Protein AF-A0A2W5SMP3-F1 (afdb_monomer)

Me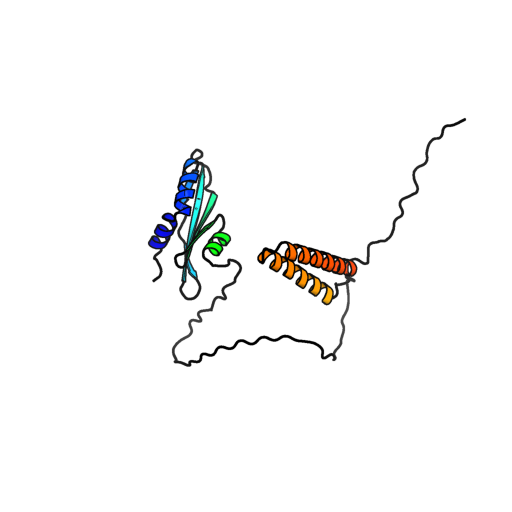an predicted aligned error: 20.55 Å

Solvent-accessible surface area (backbone atoms only — not comparable to full-atom values): 13654 Å² total; per-residue (Å²): 135,83,75,52,74,68,54,48,49,54,51,51,63,67,30,71,68,52,47,54,51,49,60,61,47,53,71,67,28,44,74,42,79,54,69,76,43,79,41,82,42,86,99,76,43,61,40,36,41,32,45,30,26,38,26,51,66,94,38,86,88,47,75,68,38,84,56,32,21,38,27,39,36,96,92,34,67,10,75,24,73,43,63,52,59,8,35,45,62,44,75,38,62,79,81,67,78,78,79,79,77,78,80,75,92,75,79,82,88,82,81,89,83,88,83,88,86,87,86,89,83,91,79,85,89,81,84,89,84,81,89,85,86,90,86,89,86,84,86,89,83,78,97,68,62,71,58,54,73,65,45,56,47,49,36,51,56,22,54,49,45,36,54,51,21,66,71,70,70,42,68,70,54,32,51,54,22,49,57,47,33,52,52,29,50,50,53,43,44,55,57,57,46,85,80,78,83,80,84,77,87,90,80,84,81,90,86,78,89,86,86,85,136

Sequence (213 aa):
QTQGPKQAQDTMMSSDQISRERTLLEGSSTLINGNLLTLPVGDGGILYVEPVYSKRKEQESAFPKLLRVLVFYNGQVGYAPTIGEALSQVGIDPKETTTTKEVDGSDKDKSDQNDSDSDSGSNSDDNSGDNKDDSDKNDSSSTAVSPSNDDVKELDDAVQKVRDAKNSGSFEDYGKALDELQKALEKYQSDTGSSGSTQLTDTEGPKPSGSGS

Foldseek 3Di:
DADDQVRQVVLQCPDPVNVVVVVVQVVFWDKDKADWDWDADDPGWIKIKIWIWIDGPVCPVGDTDTQWMWIDTPSFIFIGSDPQRSCVRVVHHPPDDDDPPDPPPDDDDDDDDDDDDDDDDDDDDDDDDDDDDDDDDDDDDDPQQQQPPVLVVQLVVLVVQCVVCVVVVDPVSNVVSVVSNVVSVVSNCVRRPPPDDPDDPPDDDDDDDDDDD

Structure (mmCIF, N/CA/C/O backbone):
data_AF-A0A2W5SMP3-F1
#
_entry.id   AF-A0A2W5SMP3-F1
#
loop_
_atom_site.group_PDB
_atom_site.id
_atom_site.type_symbol
_atom_site.label_atom_id
_atom_site.label_alt_id
_atom_site.label_comp_id
_atom_site.label_asym_id
_atom_site.label_entity_id
_atom_site.label_seq_id
_atom_site.pdbx_PDB_ins_code
_atom_site.Cartn_x
_atom_site.Cartn_y
_atom_site.Cartn_z
_atom_site.occupancy
_atom_site.B_iso_or_equiv
_atom_site.auth_seq_id
_atom_site.auth_comp_id
_atom_site.auth_asym_id
_atom_site.auth_atom_id
_atom_site.pdbx_PDB_model_num
ATOM 1 N N . GLN A 1 1 ? 13.257 9.172 -16.350 1.00 64.56 1 GLN A N 1
ATOM 2 C CA . GLN A 1 1 ? 13.551 10.079 -15.219 1.00 64.56 1 GLN A CA 1
ATOM 3 C C . GLN A 1 1 ? 12.764 9.581 -14.025 1.00 64.56 1 GLN A C 1
ATOM 5 O O . GLN A 1 1 ? 11.543 9.551 -14.105 1.00 64.56 1 GLN A O 1
ATOM 10 N N . THR A 1 2 ? 13.436 9.152 -12.963 1.00 78.75 2 THR A N 1
ATOM 11 C CA . THR A 1 2 ? 12.762 8.692 -11.743 1.00 78.75 2 THR A CA 1
ATOM 12 C C . THR A 1 2 ? 12.313 9.900 -10.925 1.00 78.75 2 THR A C 1
ATOM 14 O O . THR A 1 2 ? 13.069 10.864 -10.794 1.00 78.75 2 THR A O 1
ATOM 17 N N . GLN A 1 3 ? 11.079 9.881 -10.415 1.00 86.25 3 GLN A N 1
ATOM 18 C CA . GLN A 1 3 ? 10.590 10.940 -9.529 1.00 86.25 3 GLN A CA 1
ATOM 19 C C . GLN A 1 3 ? 11.368 10.921 -8.210 1.00 86.25 3 GLN A C 1
ATOM 21 O O . GLN A 1 3 ? 11.664 9.850 -7.694 1.00 86.25 3 GLN A O 1
ATOM 26 N N . GLY A 1 4 ? 11.687 12.090 -7.652 1.00 93.44 4 GLY A N 1
ATOM 27 C CA . GLY A 1 4 ? 12.319 12.170 -6.330 1.00 93.44 4 GLY A CA 1
ATOM 28 C C . GLY A 1 4 ? 11.340 11.836 -5.191 1.00 93.44 4 GLY A C 1
ATOM 29 O O . GLY A 1 4 ? 10.130 11.947 -5.391 1.00 93.44 4 GLY A O 1
ATOM 30 N N . PRO A 1 5 ? 11.817 11.530 -3.964 1.00 93.62 5 PRO A N 1
ATOM 31 C CA . PRO A 1 5 ? 10.956 11.110 -2.851 1.00 93.62 5 PRO A CA 1
ATOM 32 C C . PRO A 1 5 ? 9.782 12.058 -2.570 1.00 93.62 5 PRO A C 1
ATOM 34 O O . PRO A 1 5 ? 8.645 11.616 -2.433 1.00 93.62 5 PRO A O 1
ATOM 37 N N . LYS A 1 6 ? 10.025 13.377 -2.582 1.00 94.25 6 LYS A N 1
ATOM 38 C CA . LYS A 1 6 ? 8.957 14.373 -2.414 1.00 94.25 6 LYS A CA 1
ATOM 39 C C . LYS A 1 6 ? 7.932 14.351 -3.559 1.00 94.25 6 LYS A C 1
ATOM 41 O O . LYS A 1 6 ? 6.745 14.480 -3.297 1.00 94.25 6 LYS A O 1
ATOM 46 N N . GLN A 1 7 ? 8.367 14.166 -4.805 1.00 94.50 7 GLN A N 1
ATOM 47 C CA . GLN A 1 7 ? 7.466 14.101 -5.964 1.00 94.50 7 GLN A CA 1
ATOM 48 C C . GLN A 1 7 ? 6.597 12.838 -5.925 1.00 94.50 7 GLN A C 1
ATOM 50 O O . GLN A 1 7 ? 5.397 12.922 -6.174 1.00 94.50 7 GLN A O 1
ATOM 55 N N . ALA A 1 8 ? 7.182 11.698 -5.542 1.00 94.75 8 ALA A N 1
ATOM 56 C CA . ALA A 1 8 ? 6.448 10.456 -5.325 1.00 94.75 8 ALA A CA 1
ATOM 57 C C . ALA A 1 8 ? 5.404 10.616 -4.205 1.00 94.75 8 ALA A C 1
ATOM 59 O O . ALA A 1 8 ? 4.245 10.256 -4.393 1.00 94.75 8 ALA A O 1
ATOM 60 N N . GLN A 1 9 ? 5.775 11.227 -3.072 1.00 94.88 9 GLN A N 1
ATOM 61 C CA . GLN A 1 9 ? 4.841 11.502 -1.976 1.00 94.88 9 GLN A CA 1
ATOM 62 C C . GLN A 1 9 ? 3.709 12.447 -2.395 1.00 94.88 9 GLN A C 1
ATOM 64 O O . GLN A 1 9 ? 2.542 12.118 -2.197 1.00 94.88 9 GLN A O 1
ATOM 69 N N . ASP A 1 10 ? 4.028 13.582 -3.023 1.00 94.38 10 ASP A N 1
ATOM 70 C CA . ASP A 1 10 ? 3.024 14.534 -3.510 1.00 94.38 10 ASP A CA 1
ATOM 71 C C . ASP A 1 10 ? 2.073 13.860 -4.532 1.00 94.38 10 ASP A C 1
ATOM 73 O O . ASP A 1 10 ? 0.864 14.096 -4.501 1.00 94.38 10 ASP A O 1
ATOM 77 N N . THR A 1 11 ? 2.582 12.953 -5.380 1.00 94.19 11 THR A N 1
ATOM 78 C CA . THR A 1 11 ? 1.789 12.151 -6.337 1.00 94.19 11 THR A CA 1
ATOM 79 C C . THR A 1 11 ? 0.876 11.138 -5.636 1.00 94.19 11 THR A C 1
ATOM 81 O O . THR A 1 11 ? -0.302 11.040 -5.973 1.00 94.19 11 THR A O 1
ATOM 84 N N . MET A 1 12 ? 1.368 10.409 -4.628 1.00 94.25 12 MET A N 1
ATOM 85 C CA . MET A 1 12 ? 0.535 9.481 -3.850 1.00 94.25 12 MET A CA 1
ATOM 86 C C . MET A 1 12 ? -0.588 10.226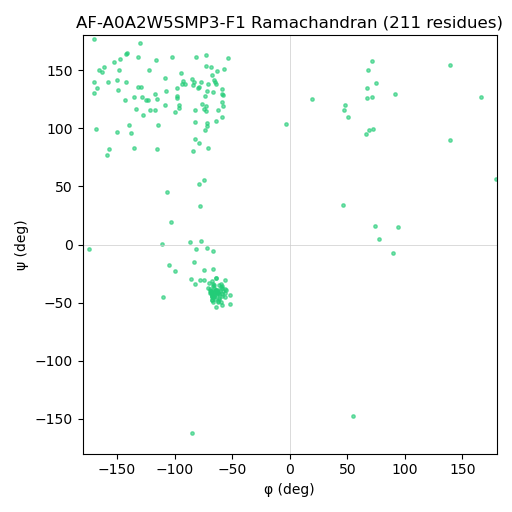 -3.113 1.00 94.25 12 MET A C 1
ATOM 88 O O . MET A 1 12 ? -1.758 9.854 -3.225 1.00 94.25 12 MET A O 1
ATOM 92 N N . MET A 1 13 ? -0.254 11.310 -2.405 1.00 91.75 13 MET A N 1
ATOM 93 C CA . MET A 1 13 ? -1.216 12.077 -1.601 1.00 91.75 13 MET A CA 1
ATOM 94 C C . MET A 1 13 ? -2.266 12.804 -2.445 1.00 91.75 13 MET A C 1
ATOM 96 O O . MET A 1 13 ? -3.394 12.960 -1.987 1.00 91.75 13 MET A O 1
ATOM 100 N N . SER A 1 14 ? -1.919 13.226 -3.666 1.00 92.94 14 SER A N 1
ATOM 101 C CA . SER A 1 14 ? -2.866 13.836 -4.612 1.00 92.94 14 SER A CA 1
ATOM 102 C C . SER A 1 14 ? -3.711 12.821 -5.385 1.00 92.94 14 SER A C 1
ATOM 104 O O . SER A 1 14 ? -4.614 13.224 -6.116 1.00 92.94 14 SER A O 1
ATOM 106 N N . SER A 1 15 ? -3.477 11.514 -5.217 1.00 92.25 15 SER A N 1
ATOM 107 C CA . SER A 1 15 ? -4.289 10.510 -5.897 1.00 92.25 15 SER A CA 1
ATOM 108 C C . SER A 1 15 ? -5.749 10.544 -5.429 1.00 92.25 15 SER A C 1
ATOM 110 O O . SER A 1 15 ? -6.081 10.688 -4.246 1.00 92.25 15 SER A O 1
ATOM 112 N N . ASP A 1 16 ? -6.632 10.372 -6.403 1.00 92.56 16 ASP A N 1
ATOM 113 C CA . ASP A 1 16 ? -8.084 10.437 -6.280 1.00 92.56 16 ASP A CA 1
ATOM 114 C C . ASP A 1 16 ? -8.647 9.471 -5.221 1.00 92.56 16 ASP A C 1
ATOM 116 O O . ASP A 1 16 ? -9.537 9.810 -4.436 1.00 92.56 16 ASP A O 1
ATOM 120 N N . GLN A 1 17 ? -8.105 8.249 -5.187 1.00 90.12 17 GLN A N 1
ATOM 121 C CA . GLN A 1 17 ? -8.507 7.198 -4.254 1.00 90.12 17 GLN A CA 1
ATOM 122 C C . GLN A 1 17 ? -8.123 7.549 -2.813 1.00 90.12 17 GLN A C 1
ATOM 124 O O . GLN A 1 17 ? -8.970 7.479 -1.920 1.00 90.12 17 GLN A O 1
ATOM 129 N N . ILE A 1 18 ? -6.874 7.980 -2.600 1.00 92.06 18 ILE A N 1
ATOM 130 C CA . ILE A 1 18 ? -6.365 8.350 -1.276 1.00 92.06 18 ILE A CA 1
ATOM 131 C C . ILE A 1 18 ? -7.101 9.590 -0.764 1.00 92.06 18 ILE A C 1
ATOM 133 O O . ILE A 1 18 ? -7.549 9.590 0.377 1.00 92.06 18 ILE A O 1
ATOM 137 N N . SER A 1 19 ? -7.319 10.602 -1.607 1.00 91.75 19 SER A N 1
ATOM 138 C CA . SER A 1 19 ? -8.019 11.840 -1.231 1.00 91.75 19 SER A CA 1
ATOM 139 C C . SER A 1 19 ? -9.449 11.588 -0.730 1.00 91.75 19 SER A C 1
ATOM 141 O O . SER A 1 19 ? -9.857 12.129 0.304 1.00 91.75 19 SER A O 1
ATOM 143 N N . ARG A 1 20 ? -10.213 10.726 -1.421 1.00 91.88 20 ARG A N 1
ATOM 144 C CA . ARG A 1 20 ? -11.581 10.357 -1.015 1.00 91.88 20 ARG A CA 1
ATOM 145 C C . ARG A 1 20 ? -11.608 9.574 0.295 1.00 91.88 20 ARG A C 1
ATOM 147 O O . ARG A 1 20 ? -12.365 9.925 1.200 1.00 91.88 20 ARG A O 1
ATOM 154 N N . GLU A 1 21 ? -10.788 8.532 0.409 1.00 90.69 21 GLU A N 1
ATOM 155 C CA . GLU A 1 21 ? -10.774 7.680 1.602 1.00 90.69 21 GLU A CA 1
ATOM 156 C C . GLU A 1 21 ? -10.224 8.425 2.829 1.00 90.69 21 GLU A C 1
ATOM 158 O O . GLU A 1 21 ? -10.819 8.354 3.906 1.00 90.69 21 GLU A O 1
ATOM 163 N N . ARG A 1 22 ? -9.172 9.236 2.654 1.00 91.00 22 ARG A N 1
ATOM 164 C CA . ARG A 1 22 ? -8.639 10.143 3.680 1.00 91.00 22 ARG A CA 1
ATOM 165 C C . ARG A 1 22 ? -9.738 11.028 4.263 1.00 91.00 22 ARG A C 1
ATOM 167 O O . ARG A 1 22 ? -9.921 11.030 5.475 1.00 91.00 22 ARG A O 1
ATOM 174 N N . THR A 1 23 ? -10.510 11.700 3.406 1.00 91.50 23 THR A N 1
ATOM 175 C CA . THR A 1 23 ? -11.606 12.595 3.821 1.00 91.50 23 THR A CA 1
ATOM 176 C C . THR A 1 23 ? -12.661 11.872 4.669 1.00 91.50 23 THR A C 1
ATOM 178 O O . THR A 1 23 ? -13.138 12.415 5.664 1.00 91.50 23 THR A O 1
ATOM 181 N N . LEU A 1 24 ? -13.009 10.630 4.311 1.00 91.69 24 LEU A N 1
ATOM 182 C CA . LEU A 1 24 ? -13.972 9.812 5.053 1.00 91.69 24 LEU A CA 1
ATOM 183 C C . LEU A 1 24 ? -13.437 9.399 6.437 1.00 91.69 24 LEU A C 1
ATOM 185 O O . LEU A 1 24 ? -14.125 9.535 7.451 1.00 91.69 24 LEU A O 1
ATOM 189 N N . LEU A 1 25 ? -12.201 8.900 6.484 1.00 90.62 25 LEU A N 1
ATOM 190 C CA . LEU A 1 25 ? -11.558 8.392 7.700 1.00 90.62 25 LEU A CA 1
ATOM 191 C C . LEU A 1 25 ? -11.199 9.507 8.690 1.00 90.62 25 LEU A C 1
ATOM 193 O O . LEU A 1 25 ? -11.364 9.338 9.902 1.00 90.62 25 LEU A O 1
ATOM 197 N N . GLU A 1 26 ? -10.760 10.660 8.179 1.00 89.75 26 GLU A N 1
ATOM 198 C CA . GLU A 1 26 ? -10.464 11.856 8.971 1.00 89.75 26 GLU A CA 1
ATOM 199 C C . GLU A 1 26 ? -11.714 12.466 9.621 1.00 89.75 26 GLU A C 1
ATOM 201 O O . GLU A 1 26 ? -11.587 13.361 10.453 1.00 89.75 26 GLU A O 1
ATOM 206 N N . GLY A 1 27 ? -12.922 11.960 9.340 1.00 89.19 27 GLY A N 1
ATOM 207 C CA . GLY A 1 27 ? -14.119 12.258 10.125 1.00 89.19 27 GLY A CA 1
ATOM 208 C C . GLY A 1 27 ? -14.014 11.743 11.568 1.00 89.19 27 GLY A C 1
ATOM 209 O O . GLY A 1 27 ? -14.138 12.524 12.515 1.00 89.19 27 GLY A O 1
ATOM 210 N N . SER A 1 28 ? -13.721 10.451 11.746 1.00 88.50 28 SER A N 1
ATOM 211 C CA . SER A 1 28 ? -13.763 9.745 13.043 1.00 88.50 28 SER A CA 1
ATOM 212 C C . SER A 1 28 ? -12.390 9.462 13.668 1.00 88.50 28 SER A C 1
ATOM 214 O O . SER A 1 28 ? -12.291 9.191 14.867 1.00 88.50 28 SER A O 1
ATOM 216 N N . SER A 1 29 ? -11.320 9.527 12.876 1.00 92.56 29 SER A N 1
ATOM 217 C CA . SER A 1 29 ? -9.960 9.175 13.294 1.00 92.56 29 SER A CA 1
ATOM 218 C C . SER A 1 29 ? -8.953 10.255 12.893 1.00 92.56 29 SER A C 1
ATOM 220 O O . SER A 1 29 ? -9.228 11.092 12.039 1.00 92.56 29 SER A O 1
ATOM 222 N N . THR A 1 30 ? -7.785 10.263 13.527 1.00 92.38 30 THR A N 1
ATOM 223 C CA . THR A 1 30 ? -6.621 11.021 13.059 1.00 92.38 30 THR A CA 1
ATOM 224 C C . THR A 1 30 ? -5.742 10.069 12.266 1.00 92.38 30 THR A C 1
ATOM 226 O O . THR A 1 30 ? -5.273 9.068 12.816 1.00 92.38 30 THR A O 1
ATOM 229 N N . LEU A 1 31 ? -5.516 10.380 10.991 1.00 93.88 31 LEU A N 1
ATOM 230 C CA . LEU A 1 31 ? -4.549 9.665 10.169 1.00 93.88 31 LEU A CA 1
ATOM 231 C C . LEU A 1 31 ? -3.145 10.224 10.401 1.00 93.88 31 LEU A C 1
ATOM 233 O O . LEU A 1 31 ? -2.959 11.430 10.557 1.00 93.88 31 LEU A O 1
ATOM 237 N N . ILE A 1 32 ? -2.165 9.327 10.452 1.00 94.06 32 ILE A N 1
ATOM 238 C CA . ILE A 1 32 ? -0.763 9.637 10.718 1.00 94.06 32 ILE A CA 1
ATOM 239 C C . ILE A 1 32 ? 0.065 9.005 9.603 1.00 94.06 32 ILE A C 1
ATOM 241 O O . ILE A 1 32 ? 0.160 7.782 9.500 1.00 94.06 32 ILE A O 1
ATOM 245 N N . ASN A 1 33 ? 0.653 9.854 8.769 1.00 94.88 33 ASN A N 1
ATOM 246 C CA . ASN A 1 33 ? 1.646 9.475 7.773 1.00 94.88 33 ASN A CA 1
ATOM 247 C C . ASN A 1 33 ? 2.931 8.988 8.470 1.00 94.88 33 ASN A C 1
ATOM 249 O O . ASN A 1 33 ? 3.404 9.619 9.417 1.00 94.88 33 ASN A O 1
ATOM 253 N N . GLY A 1 34 ? 3.454 7.838 8.044 1.00 95.81 34 GLY A N 1
ATOM 254 C CA . GLY A 1 34 ? 4.700 7.262 8.544 1.00 95.81 34 GLY A CA 1
ATOM 255 C C . GLY A 1 34 ? 5.940 7.816 7.840 1.00 95.81 34 GLY A C 1
ATOM 256 O O . GLY A 1 34 ? 5.901 8.857 7.189 1.00 95.81 34 GLY A O 1
ATOM 257 N N . ASN A 1 35 ? 7.062 7.104 7.959 1.00 95.88 35 ASN A N 1
ATOM 258 C CA . ASN A 1 35 ? 8.263 7.444 7.201 1.00 95.88 35 ASN A CA 1
ATOM 259 C C . ASN A 1 35 ? 8.168 6.925 5.759 1.00 95.88 35 ASN A C 1
ATOM 261 O O . ASN A 1 35 ? 7.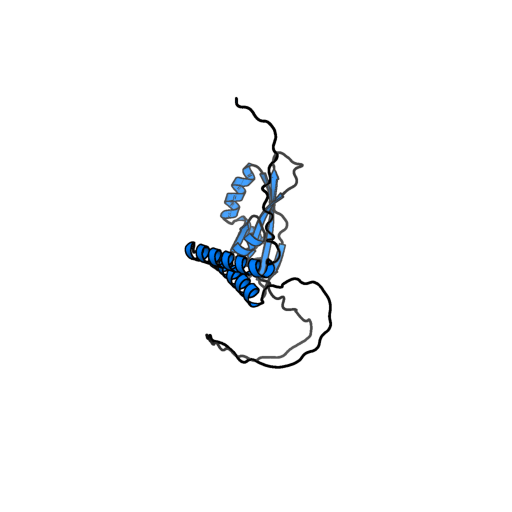854 5.754 5.547 1.00 95.88 35 ASN A O 1
ATOM 265 N N . LEU A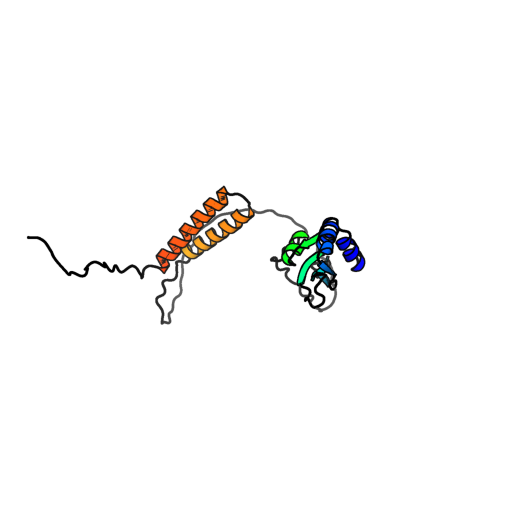 1 36 ? 8.523 7.770 4.790 1.00 96.88 36 LEU A N 1
ATOM 266 C CA . LEU A 1 36 ? 8.677 7.371 3.395 1.00 96.88 36 LEU A CA 1
ATOM 267 C C . LEU A 1 36 ? 9.976 6.574 3.218 1.00 96.88 36 LEU A C 1
ATOM 269 O O . LEU A 1 36 ? 11.079 7.091 3.406 1.00 96.88 36 LEU A O 1
ATOM 273 N N . LEU A 1 37 ? 9.844 5.314 2.823 1.00 96.69 37 LEU A N 1
ATOM 274 C CA . LEU A 1 37 ? 10.948 4.445 2.437 1.00 96.69 37 LEU A CA 1
ATOM 275 C C . LEU A 1 37 ? 11.186 4.570 0.930 1.00 96.69 37 LEU A C 1
ATOM 277 O O . LEU A 1 37 ? 10.245 4.626 0.142 1.00 96.69 37 LEU A O 1
ATOM 281 N N . THR A 1 38 ? 12.457 4.626 0.539 1.00 95.69 38 THR A N 1
ATOM 282 C CA . THR A 1 38 ? 12.907 4.678 -0.858 1.00 95.69 38 THR A CA 1
ATOM 283 C C . THR A 1 38 ? 13.817 3.480 -1.090 1.00 95.69 38 THR A C 1
ATOM 285 O O . THR A 1 38 ? 14.859 3.381 -0.445 1.00 95.69 38 THR A O 1
ATOM 288 N N . LEU A 1 39 ? 13.407 2.560 -1.960 1.00 93.38 39 LEU A N 1
ATOM 289 C CA . LEU A 1 39 ? 14.036 1.253 -2.140 1.00 93.38 39 LEU A CA 1
ATOM 290 C C . LEU A 1 39 ? 14.434 1.066 -3.614 1.00 93.38 39 LEU A C 1
ATOM 292 O O . LEU A 1 39 ? 13.567 1.193 -4.479 1.00 93.38 39 LEU A O 1
ATOM 296 N N . PRO A 1 40 ? 15.704 0.773 -3.941 1.00 91.50 40 PRO A N 1
ATOM 297 C CA . PRO A 1 40 ? 16.073 0.364 -5.292 1.00 91.50 40 PRO A CA 1
ATOM 298 C C . PRO A 1 40 ? 15.545 -1.046 -5.585 1.00 91.50 40 PRO A C 1
ATOM 300 O O . PRO A 1 40 ? 15.616 -1.924 -4.725 1.00 91.50 40 PRO A O 1
ATOM 303 N N . VAL A 1 41 ? 15.014 -1.258 -6.791 1.00 87.94 41 VAL A N 1
ATOM 304 C CA . VAL A 1 41 ? 14.445 -2.538 -7.247 1.00 87.94 41 VAL A CA 1
ATOM 305 C C . VAL A 1 41 ? 14.783 -2.792 -8.721 1.00 87.94 41 VAL A C 1
ATOM 307 O O . VAL A 1 41 ? 14.740 -1.872 -9.540 1.00 87.94 41 VAL A O 1
ATOM 310 N N . GLY A 1 42 ? 15.101 -4.045 -9.065 1.00 81.88 42 GLY A N 1
ATOM 311 C CA . GLY A 1 42 ? 15.468 -4.447 -10.431 1.00 81.88 42 GLY A CA 1
ATOM 312 C C . GLY A 1 42 ? 16.629 -3.632 -11.021 1.00 81.88 42 GLY A C 1
ATOM 313 O O . GLY A 1 42 ? 17.503 -3.154 -10.296 1.00 81.88 42 GLY A O 1
ATOM 314 N N . ASP A 1 43 ? 16.608 -3.432 -12.339 1.00 81.19 43 ASP A N 1
ATOM 315 C CA . ASP A 1 43 ? 17.654 -2.736 -13.106 1.00 81.19 43 ASP A CA 1
ATOM 316 C C . ASP A 1 43 ? 17.581 -1.194 -12.995 1.00 81.19 43 ASP A C 1
ATOM 318 O O . ASP A 1 43 ? 17.551 -0.466 -13.988 1.00 81.19 43 ASP A O 1
ATOM 322 N N . GLY A 1 44 ? 17.536 -0.672 -11.765 1.00 81.88 44 GLY A N 1
ATOM 323 C CA . GLY A 1 44 ? 17.550 0.772 -11.482 1.00 81.88 44 GLY A CA 1
ATOM 324 C C . GLY A 1 44 ? 16.174 1.431 -11.325 1.00 81.88 44 GLY A C 1
ATOM 325 O O . GLY A 1 44 ? 16.074 2.662 -11.340 1.00 81.88 44 GLY A O 1
ATOM 326 N N . GLY A 1 45 ? 15.114 0.640 -11.138 1.00 88.56 45 GLY A N 1
ATOM 327 C CA . GLY A 1 45 ? 13.828 1.140 -10.657 1.00 88.56 45 GLY A CA 1
ATOM 328 C C . GLY A 1 45 ? 13.922 1.608 -9.201 1.00 88.56 45 GLY A C 1
ATOM 329 O O . GLY A 1 45 ? 14.747 1.120 -8.429 1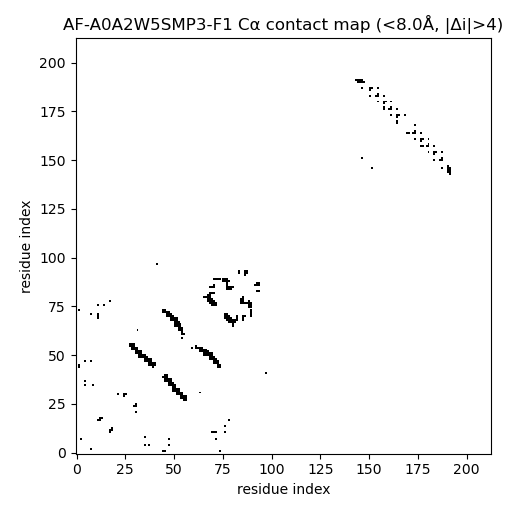.00 88.56 45 GLY A O 1
ATOM 330 N N . ILE A 1 46 ? 13.065 2.553 -8.804 1.00 93.75 46 ILE A N 1
ATOM 331 C CA . ILE A 1 46 ? 12.927 2.968 -7.402 1.00 93.75 46 ILE A CA 1
ATOM 332 C C . ILE A 1 46 ? 11.473 2.792 -6.971 1.00 93.75 46 ILE A C 1
ATOM 334 O O . ILE A 1 46 ? 10.556 3.343 -7.582 1.00 93.75 46 ILE A O 1
ATOM 338 N N . LEU A 1 47 ? 11.297 2.034 -5.898 1.00 95.12 47 LEU A N 1
ATOM 339 C CA . LEU A 1 47 ? 10.047 1.775 -5.209 1.00 95.12 47 LEU A CA 1
ATOM 340 C C . LEU A 1 47 ? 9.936 2.703 -3.994 1.00 95.12 47 LEU A C 1
ATOM 342 O O . LEU A 1 47 ? 10.832 2.762 -3.150 1.00 95.12 47 LEU A O 1
ATOM 346 N N . TYR A 1 48 ? 8.817 3.408 -3.890 1.00 97.12 48 TYR A N 1
ATOM 347 C CA . TYR A 1 48 ? 8.492 4.271 -2.760 1.00 97.12 48 TYR A CA 1
ATOM 348 C C . TYR A 1 48 ? 7.401 3.621 -1.918 1.00 97.12 48 TYR A C 1
ATOM 350 O O . TYR A 1 48 ? 6.404 3.168 -2.471 1.00 97.12 48 TYR A O 1
ATOM 358 N N . VAL A 1 49 ? 7.580 3.571 -0.596 1.00 97.69 49 VAL A N 1
ATOM 359 C CA . VAL A 1 49 ? 6.628 2.930 0.327 1.00 97.69 49 VAL A CA 1
ATOM 360 C C . VAL A 1 49 ? 6.396 3.816 1.545 1.00 97.69 49 VAL A C 1
ATOM 362 O O . VAL A 1 49 ? 7.348 4.192 2.224 1.00 97.69 49 VAL A O 1
ATOM 365 N N . GLU A 1 50 ? 5.140 4.120 1.863 1.00 97.62 50 GLU A N 1
ATOM 366 C CA . GLU A 1 50 ? 4.766 4.920 3.032 1.00 97.62 50 GLU A CA 1
ATOM 367 C C . GLU A 1 50 ? 3.600 4.260 3.796 1.00 97.62 50 GLU A C 1
ATOM 369 O O . GLU A 1 50 ? 2.503 4.120 3.249 1.00 97.62 50 GLU A O 1
ATOM 374 N N . PRO A 1 51 ? 3.785 3.834 5.058 1.00 97.19 51 PRO A N 1
ATOM 375 C CA . PRO A 1 51 ? 2.685 3.338 5.876 1.00 97.19 51 PRO A CA 1
ATOM 376 C C . PRO A 1 51 ? 1.840 4.503 6.410 1.00 97.19 51 PRO A C 1
ATOM 378 O O . PRO A 1 51 ? 2.372 5.520 6.853 1.00 97.19 51 PRO A O 1
ATOM 381 N N . VAL A 1 52 ? 0.518 4.334 6.433 1.00 96.31 52 VAL A N 1
ATOM 382 C CA . VAL A 1 52 ? -0.427 5.262 7.068 1.00 96.31 52 VAL A CA 1
ATOM 383 C C . VAL A 1 52 ? -1.112 4.567 8.236 1.00 96.31 52 VAL A C 1
ATOM 385 O O . VAL A 1 52 ? -1.726 3.505 8.096 1.00 96.31 52 VAL A O 1
ATOM 388 N N . TYR A 1 53 ? -1.014 5.199 9.399 1.00 95.94 53 TYR A N 1
ATOM 389 C CA . TYR A 1 53 ? -1.593 4.746 10.654 1.00 95.94 53 TYR A CA 1
ATOM 390 C C . TYR A 1 53 ? -2.864 5.532 10.990 1.00 95.94 53 TYR A C 1
ATOM 392 O O . TYR A 1 53 ? -3.089 6.632 10.489 1.00 95.94 53 TYR A O 1
ATOM 400 N N . SER A 1 54 ? -3.682 4.983 11.883 1.00 94.62 54 SER A N 1
ATOM 401 C CA . SER A 1 54 ? -4.898 5.614 12.395 1.00 94.62 54 SER A CA 1
ATOM 402 C C . SER A 1 54 ? -4.961 5.535 13.921 1.00 94.62 54 SER A C 1
ATOM 404 O O . SER A 1 54 ? -4.703 4.474 14.499 1.00 94.62 54 SER A O 1
ATOM 406 N N . LYS A 1 55 ? -5.329 6.648 14.571 1.00 93.75 55 LYS A N 1
ATOM 407 C CA . LYS A 1 55 ? -5.726 6.710 15.991 1.00 93.75 55 LYS A CA 1
ATOM 408 C C . LYS A 1 55 ? -7.141 7.283 16.132 1.00 93.75 55 LYS A C 1
ATOM 410 O O . LYS A 1 55 ? -7.564 8.109 15.326 1.00 93.75 55 LYS A O 1
ATOM 415 N N . ARG A 1 56 ? -7.885 6.883 17.169 1.00 92.19 56 ARG A N 1
ATOM 416 C CA . ARG A 1 56 ? -9.213 7.461 17.459 1.00 92.19 56 ARG A CA 1
ATOM 417 C C . ARG A 1 56 ? -9.055 8.890 17.986 1.00 92.19 56 ARG A C 1
ATOM 419 O O . ARG A 1 56 ? -8.283 9.097 18.915 1.00 92.19 56 ARG A O 1
ATOM 426 N N . LYS A 1 57 ? -9.818 9.851 17.449 1.00 85.88 57 LYS A N 1
ATOM 427 C CA . LYS A 1 57 ? -9.713 11.278 17.829 1.00 85.88 57 LYS A CA 1
ATOM 428 C C . LYS A 1 57 ? -9.948 11.553 19.316 1.00 85.88 57 LYS A C 1
ATOM 430 O O . LYS A 1 57 ? -9.310 12.422 19.889 1.00 85.88 57 LYS A O 1
ATOM 435 N N . GLU A 1 58 ? -10.879 10.827 19.926 1.00 84.31 58 GLU A N 1
ATOM 436 C CA . GLU A 1 58 ? -11.344 11.064 21.302 1.00 84.31 58 GLU A CA 1
ATOM 437 C C . GLU A 1 58 ? -10.493 10.352 22.368 1.00 84.31 58 GLU A C 1
ATOM 439 O O . GLU A 1 58 ? -10.831 10.372 23.548 1.00 84.31 58 GLU A O 1
ATOM 444 N N . GLN A 1 59 ? -9.424 9.658 21.966 1.00 86.06 59 GLN A N 1
ATOM 445 C CA . GLN A 1 59 ? -8.630 8.792 22.838 1.00 86.06 59 GLN A CA 1
ATOM 446 C C . GLN A 1 59 ? -7.143 9.042 22.584 1.00 86.06 59 GLN A C 1
ATOM 448 O O . GLN A 1 59 ? -6.504 8.316 21.827 1.00 86.06 59 GLN A O 1
ATOM 453 N N . GLU A 1 60 ? -6.582 10.076 23.212 1.00 75.94 60 GLU A N 1
ATOM 454 C CA . GLU A 1 60 ? -5.201 10.500 22.937 1.00 75.94 60 GLU A CA 1
ATOM 455 C C . GLU A 1 60 ? -4.157 9.437 23.327 1.00 75.94 60 GLU A C 1
ATOM 457 O O . GLU A 1 60 ? -3.136 9.298 22.659 1.00 75.94 60 GLU A O 1
ATOM 462 N N . SER A 1 61 ? -4.456 8.604 24.330 1.00 85.31 61 SER A N 1
ATOM 463 C CA . SER A 1 61 ? -3.636 7.445 24.718 1.00 85.31 61 SER A CA 1
ATOM 464 C C . SER A 1 61 ? -3.792 6.222 23.795 1.00 85.31 61 SER A C 1
ATOM 466 O O . SER A 1 61 ? -3.236 5.163 24.089 1.00 85.31 61 SER A O 1
ATOM 468 N N . ALA A 1 62 ? -4.579 6.300 22.715 1.00 85.25 62 ALA A N 1
ATOM 469 C CA . ALA A 1 62 ? -4.767 5.179 21.798 1.00 85.25 62 ALA A CA 1
ATOM 470 C C . ALA A 1 62 ? -3.544 4.992 20.889 1.00 85.25 62 ALA A C 1
ATOM 472 O O . ALA A 1 62 ? -3.201 5.867 20.093 1.00 85.25 62 ALA A O 1
ATOM 473 N N . PHE A 1 63 ? -2.936 3.806 20.950 1.00 92.62 63 PHE A N 1
ATOM 474 C CA . PHE A 1 63 ? -1.837 3.434 20.062 1.00 92.62 63 PHE A CA 1
ATOM 475 C C . PHE A 1 63 ? -2.263 3.492 18.582 1.00 92.62 63 PHE A C 1
ATOM 477 O O . PHE A 1 63 ? -3.278 2.878 18.227 1.00 92.62 63 PHE A O 1
ATOM 484 N N . PRO A 1 64 ? -1.494 4.174 17.709 1.00 94.06 64 PRO A N 1
ATOM 485 C CA . PRO A 1 64 ? -1.729 4.150 16.272 1.00 94.06 64 PRO A CA 1
ATOM 486 C C . PRO A 1 64 ? -1.657 2.722 15.726 1.00 94.06 64 PRO A C 1
ATOM 488 O O . PRO A 1 64 ? -0.726 1.976 16.030 1.00 94.06 64 PRO A O 1
ATOM 491 N N . LYS A 1 65 ? -2.626 2.342 14.893 1.00 94.88 65 LYS A N 1
ATOM 492 C CA . LYS A 1 65 ? -2.624 1.061 14.170 1.00 94.88 65 LYS A CA 1
ATOM 493 C C . LYS A 1 65 ? -2.358 1.298 12.696 1.00 94.88 65 LYS A C 1
ATOM 495 O O . LYS A 1 65 ? -2.848 2.288 12.159 1.00 94.88 65 LYS A O 1
ATOM 500 N N . LEU A 1 66 ? -1.616 0.400 12.045 1.00 96.38 66 LEU A N 1
ATOM 501 C CA . LEU A 1 66 ? -1.470 0.429 10.589 1.00 96.38 66 LEU A CA 1
ATOM 502 C C . LEU A 1 66 ? -2.864 0.316 9.965 1.00 96.38 66 LEU A C 1
ATOM 504 O O . LEU A 1 66 ? -3.637 -0.564 10.344 1.00 96.38 66 LEU A O 1
ATOM 508 N N . LEU A 1 67 ? -3.182 1.231 9.054 1.00 95.31 67 LEU A N 1
ATOM 509 C CA . LEU A 1 67 ? -4.455 1.253 8.342 1.00 95.31 67 LEU A CA 1
ATOM 510 C C . LEU A 1 67 ? -4.266 0.895 6.869 1.00 95.31 67 LEU A C 1
ATOM 512 O O . LEU A 1 67 ? -5.041 0.114 6.324 1.00 95.31 67 LEU A O 1
ATOM 516 N N . ARG A 1 68 ? -3.251 1.488 6.232 1.00 96.25 68 ARG A N 1
ATOM 517 C CA . ARG A 1 68 ? -2.925 1.304 4.816 1.00 96.25 68 ARG A CA 1
ATOM 518 C C . ARG A 1 68 ? -1.424 1.406 4.585 1.00 96.25 68 ARG A C 1
ATOM 520 O O . ARG A 1 68 ? -0.706 2.026 5.366 1.00 96.25 68 ARG A O 1
ATOM 527 N N . VAL A 1 69 ? -0.981 0.859 3.465 1.00 97.25 69 VAL A N 1
ATOM 528 C CA . VAL A 1 69 ? 0.340 1.066 2.880 1.00 97.25 69 VAL A CA 1
ATOM 529 C C . VAL A 1 69 ? 0.144 1.733 1.526 1.00 97.25 69 VAL A C 1
ATOM 531 O O . VAL A 1 69 ? -0.672 1.284 0.719 1.00 97.25 69 VAL A O 1
ATOM 534 N N . LEU A 1 70 ? 0.864 2.828 1.307 1.00 97.31 70 LEU A N 1
ATOM 535 C CA . LEU A 1 70 ? 0.950 3.526 0.035 1.00 97.31 70 LEU A CA 1
ATOM 536 C C . LEU A 1 70 ? 2.226 3.052 -0.651 1.00 97.31 70 LEU A C 1
ATOM 538 O O . LEU A 1 70 ? 3.279 2.972 -0.016 1.00 97.31 70 LEU A O 1
ATOM 542 N N . VAL A 1 71 ? 2.125 2.744 -1.935 1.00 97.31 71 VAL A N 1
ATOM 543 C CA . VAL A 1 71 ? 3.245 2.328 -2.774 1.00 97.31 71 VAL A CA 1
ATOM 544 C C . VAL A 1 71 ? 3.241 3.180 -4.034 1.00 97.31 71 VAL A C 1
ATOM 546 O O . VAL A 1 71 ? 2.189 3.366 -4.637 1.00 97.31 71 VAL A O 1
ATOM 549 N N . PHE A 1 72 ? 4.402 3.669 -4.461 1.00 96.50 72 PHE A N 1
ATOM 550 C CA . PHE A 1 72 ? 4.565 4.291 -5.771 1.00 96.50 72 PHE A CA 1
ATOM 551 C C . PHE A 1 72 ? 5.731 3.665 -6.530 1.00 96.50 72 PHE A C 1
ATOM 553 O O . PHE A 1 72 ? 6.856 3.594 -6.029 1.00 96.50 72 PHE A O 1
ATOM 560 N N . TYR A 1 73 ? 5.446 3.220 -7.752 1.00 95.06 73 TYR A N 1
ATOM 561 C CA . TYR A 1 73 ? 6.406 2.584 -8.648 1.00 95.06 73 TYR A CA 1
ATOM 562 C C . TYR A 1 73 ? 6.036 2.890 -10.100 1.00 95.06 73 TYR A C 1
ATOM 564 O O . TYR A 1 73 ? 4.871 2.794 -10.474 1.00 95.06 73 TYR A O 1
ATOM 572 N N . ASN A 1 74 ? 7.012 3.300 -10.916 1.00 91.38 74 ASN A N 1
ATOM 573 C CA . ASN A 1 74 ? 6.852 3.558 -12.357 1.00 91.38 74 ASN A CA 1
ATOM 574 C C . ASN A 1 74 ? 5.611 4.393 -12.765 1.00 91.38 74 ASN A C 1
ATOM 576 O O . ASN A 1 74 ? 5.046 4.199 -13.839 1.00 91.38 74 ASN A O 1
ATOM 580 N N . GLY A 1 75 ? 5.195 5.353 -11.930 1.00 91.31 75 GLY A N 1
ATOM 581 C CA . GLY A 1 75 ? 4.029 6.211 -12.190 1.00 91.31 75 GLY A CA 1
ATOM 582 C C . GLY A 1 75 ? 2.693 5.676 -11.659 1.00 91.31 75 GLY A C 1
ATOM 583 O O . GLY A 1 75 ? 1.705 6.405 -11.691 1.00 91.31 75 GLY A O 1
ATOM 584 N N . GLN A 1 76 ? 2.653 4.447 -11.145 1.00 93.69 76 GLN A N 1
ATOM 585 C CA . GLN A 1 76 ? 1.473 3.824 -10.545 1.00 93.69 76 GLN A CA 1
ATOM 586 C C . GLN A 1 76 ? 1.457 4.020 -9.024 1.00 93.69 76 GLN A C 1
ATOM 588 O O . GLN A 1 76 ? 2.510 4.052 -8.387 1.00 93.69 76 GLN A O 1
ATOM 593 N N . VAL A 1 77 ? 0.256 4.135 -8.446 1.00 96.31 77 VAL A N 1
ATOM 594 C CA . VAL A 1 77 ? 0.028 4.260 -6.996 1.00 96.31 77 VAL A CA 1
ATOM 595 C C . VAL A 1 77 ? -0.781 3.061 -6.505 1.00 96.31 77 VAL A C 1
ATOM 597 O O . VAL A 1 77 ? -1.943 2.905 -6.876 1.00 96.31 77 VAL A O 1
ATOM 600 N N . GLY A 1 78 ? -0.179 2.250 -5.639 1.00 96.38 78 GLY A N 1
ATOM 601 C CA . GLY A 1 78 ? -0.845 1.207 -4.866 1.00 96.38 78 GLY A CA 1
ATOM 602 C C . GLY A 1 78 ? -1.281 1.740 -3.503 1.00 96.38 78 GLY A C 1
ATOM 603 O O . GLY A 1 78 ? -0.569 2.520 -2.869 1.00 96.38 78 GLY A O 1
ATOM 604 N N . TYR A 1 79 ? -2.459 1.335 -3.038 1.00 96.50 79 TYR A N 1
ATOM 605 C CA . TYR A 1 79 ? -3.021 1.760 -1.757 1.00 96.50 79 TYR A CA 1
ATOM 606 C C . TYR A 1 79 ? -3.920 0.673 -1.165 1.00 96.50 79 TYR A C 1
ATOM 608 O O . TYR A 1 79 ? -5.106 0.566 -1.490 1.00 96.50 79 TYR A O 1
ATOM 616 N N . ALA A 1 80 ? -3.368 -0.128 -0.256 1.00 96.56 80 ALA A N 1
ATOM 617 C CA . ALA A 1 80 ? -4.034 -1.314 0.284 1.00 96.56 80 ALA A CA 1
ATOM 618 C C . ALA A 1 80 ? -3.773 -1.502 1.791 1.00 96.56 80 ALA A C 1
ATOM 620 O O . ALA A 1 80 ? -2.887 -0.842 2.335 1.00 96.56 80 ALA A O 1
ATOM 621 N N . PRO A 1 81 ? -4.540 -2.352 2.499 1.00 96.06 81 PRO A N 1
ATOM 622 C CA . PRO A 1 81 ? -4.291 -2.671 3.908 1.00 96.06 81 PRO A CA 1
ATOM 623 C C . PRO A 1 81 ? -2.914 -3.297 4.163 1.00 96.06 81 PRO A C 1
ATOM 625 O O . PRO A 1 81 ? -2.305 -3.029 5.200 1.00 96.06 81 PRO A O 1
ATOM 628 N N . THR A 1 82 ? -2.404 -4.098 3.222 1.00 95.06 82 THR A N 1
ATOM 629 C CA . THR A 1 82 ? -1.091 -4.752 3.321 1.00 95.06 82 THR A CA 1
ATOM 630 C C . THR A 1 82 ? -0.109 -4.283 2.245 1.00 95.06 82 THR A C 1
ATOM 632 O O . THR A 1 82 ? -0.495 -3.800 1.180 1.00 95.06 82 THR A O 1
ATOM 635 N N . ILE A 1 83 ? 1.191 -4.468 2.507 1.00 95.00 83 ILE A N 1
ATOM 636 C CA . ILE A 1 83 ? 2.249 -4.203 1.521 1.00 95.00 83 ILE A CA 1
ATOM 637 C C . ILE A 1 83 ? 2.114 -5.103 0.284 1.00 95.00 83 ILE A C 1
ATOM 639 O O . ILE A 1 83 ? 2.264 -4.609 -0.825 1.00 95.00 83 ILE A O 1
ATOM 643 N N . GLY A 1 84 ? 1.777 -6.388 0.452 1.00 95.12 84 GLY A N 1
ATOM 644 C CA . GLY A 1 84 ? 1.653 -7.329 -0.666 1.00 95.12 84 GLY A CA 1
ATOM 645 C C . GLY A 1 84 ? 0.571 -6.913 -1.662 1.00 95.12 84 GLY A C 1
ATOM 646 O O . GLY A 1 84 ? 0.833 -6.839 -2.855 1.00 95.12 84 GLY A O 1
ATOM 647 N N . GLU A 1 85 ? -0.612 -6.539 -1.170 1.00 95.62 85 GLU A N 1
ATOM 648 C CA . GLU A 1 85 ? -1.699 -6.027 -2.015 1.00 95.62 85 GLU A CA 1
ATOM 649 C C . GLU A 1 85 ? -1.329 -4.699 -2.700 1.00 95.62 85 GLU A C 1
ATOM 651 O O . GLU A 1 85 ? -1.664 -4.491 -3.866 1.00 95.62 85 GLU A O 1
ATOM 656 N N . ALA A 1 86 ? -0.630 -3.797 -2.000 1.00 95.94 86 ALA A N 1
ATOM 657 C CA . ALA A 1 86 ? -0.210 -2.514 -2.564 1.00 95.94 86 ALA A CA 1
ATOM 658 C C . ALA A 1 86 ? 0.889 -2.676 -3.635 1.00 95.94 86 ALA A C 1
ATOM 660 O O . ALA A 1 86 ? 0.889 -1.934 -4.615 1.00 95.94 86 ALA A O 1
ATOM 661 N N . LEU A 1 87 ? 1.778 -3.667 -3.485 1.00 95.62 87 LEU A N 1
ATOM 662 C CA . LEU A 1 87 ? 2.746 -4.076 -4.509 1.00 95.62 87 LEU A CA 1
ATOM 663 C C . LEU A 1 87 ? 2.041 -4.657 -5.742 1.00 95.62 87 LEU A C 1
ATOM 665 O O . LEU A 1 87 ? 2.312 -4.217 -6.859 1.00 95.62 87 LEU A O 1
ATOM 669 N N . SER A 1 88 ? 1.067 -5.554 -5.546 1.00 95.25 88 SER A N 1
ATOM 670 C CA . SER A 1 88 ? 0.290 -6.131 -6.653 1.00 95.25 88 SER A CA 1
ATOM 671 C C . SER A 1 88 ? -0.449 -5.064 -7.468 1.00 95.25 88 SER A C 1
ATOM 673 O O . SER A 1 88 ? -0.527 -5.167 -8.690 1.00 95.25 88 SER A O 1
ATOM 675 N N . GLN A 1 89 ? -0.946 -4.002 -6.821 1.00 95.56 89 GLN A N 1
ATOM 676 C CA . GLN A 1 89 ? -1.595 -2.871 -7.500 1.00 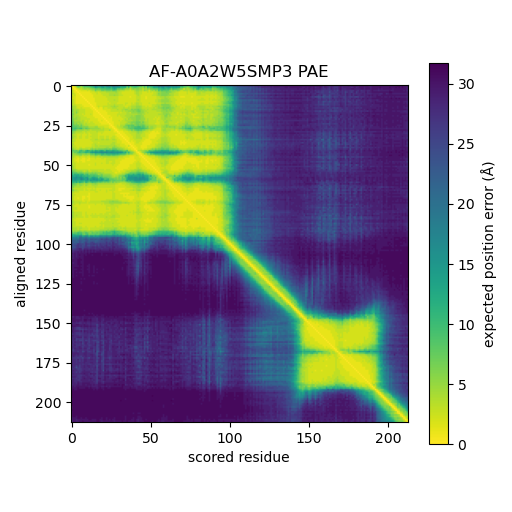95.56 89 GLN A CA 1
ATOM 677 C C . GLN A 1 89 ? -0.650 -2.035 -8.383 1.00 95.56 89 GLN A C 1
ATOM 679 O O . GLN A 1 89 ? -1.136 -1.354 -9.283 1.00 95.56 89 GLN A O 1
ATOM 684 N N . VAL A 1 90 ? 0.670 -2.089 -8.157 1.00 94.38 90 VAL A N 1
ATOM 685 C CA . VAL A 1 90 ? 1.689 -1.442 -9.011 1.00 94.38 90 VAL A CA 1
ATOM 686 C C . VAL A 1 90 ? 2.426 -2.434 -9.925 1.00 94.38 90 VAL A C 1
ATOM 688 O O . VAL A 1 90 ? 3.532 -2.160 -10.391 1.00 94.38 90 VAL A O 1
ATOM 691 N N . GLY A 1 91 ? 1.836 -3.613 -10.153 1.00 92.12 91 GLY A N 1
ATOM 692 C CA . GLY A 1 91 ? 2.379 -4.637 -11.049 1.00 92.12 91 GLY A CA 1
ATOM 693 C C . GLY A 1 91 ? 3.587 -5.408 -10.506 1.00 92.12 91 GLY A C 1
ATOM 694 O O . GLY A 1 91 ? 4.271 -6.063 -11.287 1.00 92.12 91 GLY A O 1
ATOM 695 N N . ILE A 1 92 ? 3.862 -5.345 -9.199 1.00 91.06 92 ILE A N 1
ATOM 696 C CA . ILE A 1 92 ? 4.896 -6.156 -8.542 1.00 91.06 92 ILE A CA 1
ATOM 697 C C . ILE A 1 92 ? 4.207 -7.338 -7.854 1.00 91.06 92 ILE A C 1
ATOM 699 O O . ILE A 1 92 ? 3.462 -7.142 -6.893 1.00 91.06 92 ILE A O 1
ATOM 703 N N . ASP A 1 93 ? 4.456 -8.568 -8.309 1.00 89.50 93 ASP A N 1
ATOM 704 C CA . ASP A 1 93 ? 4.001 -9.750 -7.572 1.00 89.50 93 ASP A CA 1
ATOM 705 C C . ASP A 1 93 ? 4.872 -9.934 -6.310 1.00 89.50 93 ASP A C 1
ATOM 707 O O . ASP A 1 93 ? 6.086 -10.104 -6.428 1.00 89.50 93 ASP A O 1
ATOM 711 N N . PRO A 1 94 ? 4.300 -9.895 -5.091 1.00 84.06 94 PRO A N 1
ATOM 712 C CA . PRO A 1 94 ? 5.055 -10.063 -3.850 1.00 84.06 94 PRO A CA 1
ATOM 713 C C . PRO A 1 94 ? 5.551 -11.500 -3.600 1.00 84.06 94 PRO A C 1
ATOM 715 O O . PRO A 1 94 ? 6.199 -11.734 -2.579 1.00 84.06 94 PRO A O 1
ATOM 718 N N . LYS A 1 95 ? 5.213 -12.467 -4.463 1.00 81.75 95 LYS A N 1
ATOM 719 C CA . LYS A 1 95 ? 5.670 -13.866 -4.393 1.00 81.75 95 LYS A CA 1
ATOM 720 C C . LYS A 1 95 ? 6.820 -14.166 -5.348 1.00 81.75 95 LYS A C 1
ATOM 722 O O . LYS A 1 95 ? 7.562 -15.111 -5.098 1.00 81.75 95 LYS A O 1
ATOM 727 N N . GLU A 1 96 ? 6.969 -13.377 -6.410 1.00 78.25 96 GLU A N 1
ATOM 728 C CA . GLU A 1 96 ? 8.048 -13.541 -7.378 1.00 78.25 96 GLU A CA 1
ATOM 729 C C . GLU A 1 96 ? 9.374 -13.087 -6.762 1.00 78.25 96 GLU A C 1
ATOM 731 O O . GLU A 1 96 ? 9.580 -11.917 -6.429 1.00 78.25 96 GLU A O 1
ATOM 736 N N . THR A 1 97 ? 10.298 -14.029 -6.586 1.00 56.88 97 THR A N 1
ATOM 737 C CA . THR A 1 97 ? 11.617 -13.737 -6.025 1.00 56.88 97 THR A CA 1
ATOM 738 C C . THR A 1 97 ? 12.535 -13.199 -7.113 1.00 56.88 97 THR A C 1
ATOM 740 O O . THR A 1 97 ? 13.061 -13.964 -7.922 1.00 56.88 97 THR A O 1
ATOM 743 N N . THR A 1 98 ? 12.799 -11.892 -7.113 1.00 58.16 98 THR A N 1
ATOM 744 C CA . THR A 1 98 ? 13.860 -11.328 -7.956 1.00 58.16 98 THR A CA 1
ATOM 745 C C . THR A 1 98 ? 15.206 -11.918 -7.539 1.00 58.16 98 THR A C 1
ATOM 747 O O . THR A 1 98 ? 15.664 -11.677 -6.419 1.00 58.16 98 THR A O 1
ATOM 750 N N . THR A 1 99 ? 15.862 -12.666 -8.426 1.00 54.50 99 THR A N 1
ATOM 751 C CA . THR A 1 99 ? 17.225 -13.156 -8.193 1.00 54.50 99 THR A CA 1
ATOM 752 C C . THR A 1 99 ? 18.176 -11.966 -8.102 1.00 54.50 99 THR A C 1
ATOM 754 O O . THR A 1 99 ? 18.486 -11.341 -9.119 1.00 54.50 99 THR A O 1
ATOM 757 N N . THR A 1 100 ? 18.635 -11.636 -6.894 1.00 57.91 100 THR A N 1
ATOM 758 C CA . THR A 1 100 ? 19.628 -10.579 -6.678 1.00 57.91 100 THR A CA 1
ATOM 759 C C . THR A 1 100 ? 20.889 -10.912 -7.463 1.00 57.91 100 THR A C 1
ATOM 761 O O . THR A 1 100 ? 21.617 -11.839 -7.110 1.00 57.91 100 THR A O 1
ATOM 764 N N . LYS A 1 101 ? 21.161 -10.154 -8.528 1.00 58.81 101 LYS A N 1
ATOM 765 C CA . LYS A 1 101 ? 22.420 -10.265 -9.258 1.00 58.81 101 LYS A CA 1
ATOM 766 C C . LYS A 1 101 ? 23.516 -9.674 -8.376 1.00 58.81 101 LYS A C 1
ATOM 768 O O . LYS A 1 101 ? 23.567 -8.461 -8.182 1.00 58.81 101 LYS A O 1
ATOM 773 N N . GLU A 1 102 ? 24.329 -10.542 -7.782 1.00 58.69 102 GLU A N 1
ATOM 774 C CA . GLU A 1 102 ? 25.426 -10.130 -6.912 1.00 58.69 102 GLU A CA 1
ATOM 775 C C . GLU A 1 102 ? 26.391 -9.236 -7.697 1.00 58.69 102 GLU A C 1
ATOM 777 O O . GLU A 1 102 ? 26.886 -9.608 -8.764 1.00 58.69 102 GLU A O 1
ATOM 782 N N . VAL A 1 103 ? 26.613 -8.021 -7.193 1.00 57.12 103 VAL A N 1
ATOM 783 C CA . VAL A 1 103 ? 27.539 -7.067 -7.804 1.00 57.12 103 VAL A CA 1
ATOM 784 C C . VAL A 1 103 ? 28.937 -7.395 -7.291 1.00 57.12 103 VAL A C 1
ATOM 786 O O . VAL A 1 103 ? 29.417 -6.766 -6.348 1.00 57.12 103 VAL A O 1
ATOM 789 N N . ASP A 1 104 ? 29.567 -8.413 -7.883 1.00 53.25 104 ASP A N 1
ATOM 790 C CA . ASP A 1 104 ? 30.969 -8.734 -7.608 1.00 53.25 104 ASP A CA 1
ATOM 791 C C . ASP A 1 104 ? 31.843 -7.510 -7.930 1.00 53.25 104 ASP A C 1
ATOM 793 O O . ASP A 1 104 ? 31.866 -6.998 -9.053 1.00 53.25 104 ASP A O 1
ATOM 797 N N . GLY A 1 105 ? 32.537 -7.004 -6.911 1.00 55.00 105 GLY A N 1
ATOM 798 C CA . GLY A 1 105 ? 33.309 -5.761 -6.943 1.00 55.00 105 GLY A CA 1
ATOM 799 C C . GLY A 1 105 ? 34.670 -5.885 -7.631 1.00 55.00 105 GLY A C 1
ATOM 800 O O . GLY A 1 105 ? 35.617 -5.220 -7.209 1.00 55.00 105 GLY A O 1
ATOM 801 N N . SER A 1 106 ? 34.780 -6.734 -8.655 1.00 42.34 106 SER A N 1
ATOM 802 C CA . SER A 1 106 ? 36.048 -7.234 -9.196 1.00 42.34 106 SER A CA 1
ATOM 803 C C . SER A 1 106 ? 36.307 -6.783 -10.645 1.00 42.34 106 SER A C 1
ATOM 805 O O . SER A 1 106 ? 36.090 -7.512 -11.601 1.00 42.34 106 SER A O 1
ATOM 807 N N . ASP A 1 107 ? 36.817 -5.554 -10.762 1.00 43.41 107 ASP A N 1
ATOM 808 C CA . ASP A 1 107 ? 37.686 -5.005 -11.822 1.00 43.41 107 ASP A CA 1
ATOM 809 C C . ASP A 1 107 ? 37.402 -5.186 -13.345 1.00 43.41 107 ASP A C 1
ATOM 811 O O . ASP A 1 107 ? 37.562 -6.244 -13.938 1.00 43.41 107 ASP A O 1
ATOM 815 N N . LYS A 1 108 ? 37.244 -4.022 -14.000 1.00 41.50 108 LYS A N 1
ATOM 816 C CA . LYS A 1 108 ? 37.788 -3.606 -15.321 1.00 41.50 108 LYS A CA 1
ATOM 817 C C . LYS A 1 108 ? 37.624 -4.508 -16.572 1.00 41.50 108 LYS A C 1
ATOM 819 O O . LYS A 1 108 ? 38.442 -5.375 -16.854 1.00 41.50 108 LYS A O 1
ATOM 824 N N . ASP A 1 109 ? 36.772 -4.000 -17.469 1.00 36.56 109 ASP A N 1
ATOM 825 C CA . ASP A 1 109 ? 37.109 -3.681 -18.876 1.00 36.56 109 ASP A CA 1
ATOM 826 C C . ASP A 1 109 ? 37.470 -4.830 -19.852 1.00 36.56 109 ASP A C 1
ATOM 828 O O . ASP A 1 109 ? 38.646 -5.168 -20.027 1.00 36.56 109 ASP A O 1
ATOM 832 N N . LYS A 1 110 ? 36.461 -5.304 -20.615 1.00 37.16 110 LYS A N 1
ATOM 833 C CA . LYS A 1 110 ? 36.491 -5.242 -22.099 1.00 37.16 110 LYS A CA 1
ATOM 834 C C . LYS A 1 110 ? 35.181 -5.604 -22.820 1.00 37.16 110 LYS A C 1
ATOM 836 O O . LYS A 1 110 ? 34.599 -6.654 -22.583 1.00 37.16 110 LYS A O 1
ATOM 841 N N . SER A 1 111 ? 34.818 -4.709 -23.741 1.00 35.09 111 SER A N 1
ATOM 842 C CA . SER A 1 111 ? 34.172 -4.890 -25.060 1.00 35.09 111 SER A CA 1
ATOM 843 C C . SER A 1 111 ? 33.402 -6.179 -25.407 1.00 35.09 111 SER A C 1
ATOM 845 O O . SER A 1 111 ? 33.988 -7.253 -25.499 1.00 35.09 111 SER A O 1
ATOM 847 N N . ASP A 1 112 ? 32.150 -5.958 -25.820 1.00 35.44 112 ASP A N 1
ATOM 848 C CA . ASP A 1 112 ? 31.483 -6.506 -27.012 1.00 35.44 112 ASP A CA 1
ATOM 849 C C . ASP A 1 112 ? 31.579 -8.012 -27.324 1.00 35.44 112 ASP A C 1
ATOM 851 O O . ASP A 1 112 ? 32.576 -8.489 -27.861 1.00 35.44 112 ASP A O 1
ATOM 855 N N . GLN A 1 113 ? 30.422 -8.686 -27.292 1.00 34.09 113 GLN A N 1
ATOM 856 C CA . GLN A 1 113 ? 29.841 -9.099 -28.573 1.00 34.09 113 GLN A CA 1
ATOM 857 C C . GLN A 1 113 ? 28.309 -9.178 -28.548 1.00 34.09 113 GLN A C 1
ATOM 859 O O . GLN A 1 113 ? 27.681 -9.562 -27.565 1.00 34.09 113 GLN A O 1
ATOM 864 N N . ASN A 1 114 ? 27.741 -8.749 -29.671 1.00 33.84 114 ASN A N 1
ATOM 865 C CA . ASN A 1 114 ? 26.342 -8.858 -30.055 1.00 33.84 114 ASN A CA 1
ATOM 866 C C . ASN A 1 114 ? 25.983 -10.332 -30.303 1.00 33.84 114 ASN A C 1
ATOM 868 O O . ASN A 1 114 ? 26.822 -11.052 -30.832 1.00 33.84 114 ASN A O 1
ATOM 872 N N . ASP A 1 115 ? 24.753 -10.743 -29.993 1.00 29.62 115 ASP A N 1
ATOM 873 C CA . ASP A 1 115 ? 23.855 -11.291 -31.017 1.00 29.62 115 ASP A CA 1
ATOM 874 C C . ASP A 1 115 ? 22.417 -11.413 -30.503 1.00 29.62 115 ASP A C 1
ATOM 876 O O . ASP A 1 115 ? 22.146 -11.866 -29.391 1.00 29.62 115 ASP A O 1
ATOM 880 N N . SER A 1 116 ? 21.490 -10.977 -31.353 1.00 34.97 116 SER A N 1
ATOM 881 C CA . SER A 1 116 ? 20.084 -11.346 -31.266 1.00 34.97 116 SER A CA 1
ATOM 882 C C . SER A 1 116 ? 19.912 -12.680 -31.976 1.00 34.97 116 SER A C 1
ATOM 884 O O . SER A 1 116 ? 20.352 -12.786 -33.117 1.00 34.97 116 SER A O 1
ATOM 886 N N . ASP A 1 117 ? 19.137 -13.604 -31.412 1.00 29.69 117 ASP A N 1
ATOM 887 C CA . ASP A 1 117 ? 18.026 -14.114 -32.213 1.00 29.69 117 ASP A CA 1
ATOM 888 C C . ASP A 1 117 ? 16.847 -14.614 -31.375 1.00 29.69 117 ASP A C 1
ATOM 890 O O . ASP A 1 117 ? 16.962 -14.934 -30.191 1.00 29.69 117 ASP A O 1
ATOM 894 N N . SER A 1 118 ? 15.694 -14.625 -32.028 1.00 33.25 118 SER A N 1
ATOM 895 C CA . SER A 1 118 ? 14.437 -15.189 -31.554 1.00 33.25 118 SER A CA 1
ATOM 896 C C . SER A 1 118 ? 14.319 -16.625 -32.050 1.00 33.25 118 SER A C 1
ATOM 898 O O . SER A 1 118 ? 14.489 -16.841 -33.245 1.00 33.25 118 SER A O 1
ATOM 900 N N . ASP A 1 119 ? 13.851 -17.564 -31.221 1.00 28.73 119 ASP A N 1
ATOM 901 C CA . ASP A 1 119 ? 13.001 -18.624 -31.777 1.00 28.73 119 ASP A CA 1
ATOM 902 C C . ASP A 1 119 ? 11.932 -19.154 -30.811 1.00 28.73 119 ASP A C 1
ATOM 904 O O . ASP A 1 119 ? 12.082 -19.156 -29.588 1.00 28.73 119 ASP A O 1
ATOM 908 N N . SER A 1 120 ? 10.827 -19.592 -31.409 1.00 33.31 120 SER A N 1
ATOM 909 C CA . SER A 1 120 ? 9.661 -20.193 -30.777 1.00 33.31 120 SER A CA 1
ATOM 910 C C . SER A 1 120 ? 9.636 -21.686 -31.105 1.00 33.31 120 SER A C 1
ATOM 912 O O . SER A 1 120 ? 9.544 -22.063 -32.268 1.00 33.31 120 SER A O 1
ATOM 914 N N . GLY A 1 121 ? 9.686 -22.549 -30.086 1.00 28.89 121 GLY A N 1
ATOM 915 C CA . GLY A 1 121 ? 9.761 -24.001 -30.275 1.00 28.89 121 GLY A CA 1
ATOM 916 C C . GLY A 1 121 ? 8.869 -24.772 -29.308 1.00 28.89 121 GLY A C 1
ATOM 917 O O . GLY A 1 121 ? 9.270 -25.058 -28.185 1.00 28.89 121 GLY A O 1
ATOM 918 N N . SER A 1 122 ? 7.664 -25.125 -29.757 1.00 31.81 122 SER A N 1
ATOM 919 C CA . SER A 1 122 ? 6.792 -26.103 -29.091 1.00 31.81 122 SER A CA 1
ATOM 920 C C . SER A 1 122 ? 7.153 -27.528 -29.520 1.00 31.81 122 SER A C 1
ATOM 922 O O . SER A 1 122 ? 7.445 -27.728 -30.695 1.00 31.81 122 SER A O 1
ATOM 924 N N . ASN A 1 123 ? 7.088 -28.480 -28.579 1.00 30.92 123 ASN A N 1
ATOM 925 C CA . ASN A 1 123 ? 6.703 -29.909 -28.673 1.00 30.92 123 ASN A CA 1
ATOM 926 C C . ASN A 1 123 ? 7.154 -30.576 -27.350 1.00 30.92 123 ASN A C 1
ATOM 928 O O . AS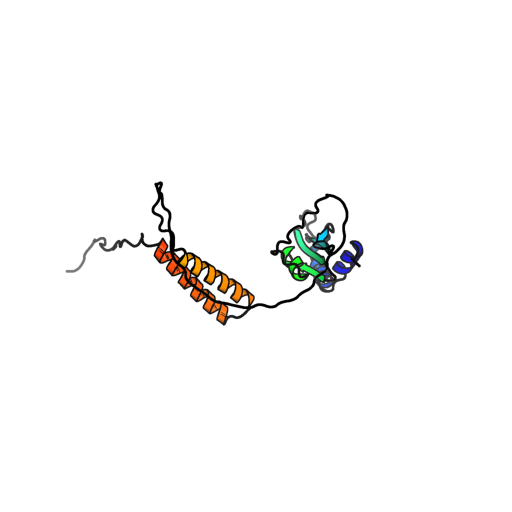N A 1 123 ? 8.261 -30.303 -26.895 1.00 30.92 123 ASN A O 1
ATOM 932 N N . SER A 1 124 ? 6.337 -31.289 -26.571 1.00 32.59 124 SER A N 1
ATOM 933 C CA . SER A 1 124 ? 5.440 -32.430 -26.852 1.00 32.59 124 SER A CA 1
ATOM 934 C C . SER A 1 124 ? 6.158 -33.754 -27.142 1.00 32.59 124 SER A C 1
ATOM 936 O O . SER A 1 124 ? 6.969 -33.839 -28.059 1.00 32.59 124 SER A O 1
ATOM 938 N N . ASP A 1 125 ? 5.720 -34.758 -26.374 1.00 30.17 125 ASP A N 1
ATOM 939 C CA . ASP A 1 125 ? 5.889 -36.215 -26.494 1.00 30.17 125 ASP A CA 1
ATOM 940 C C . ASP A 1 125 ? 7.281 -36.829 -26.217 1.00 30.17 125 ASP A C 1
ATOM 942 O O . ASP A 1 125 ? 8.312 -36.194 -26.414 1.00 30.17 125 ASP A O 1
ATOM 946 N N . ASP A 1 126 ? 7.409 -38.121 -25.876 1.00 31.14 126 ASP A N 1
ATOM 947 C CA . ASP A 1 126 ? 6.762 -38.962 -24.838 1.00 31.14 126 ASP A CA 1
ATOM 948 C C . ASP A 1 126 ? 7.594 -40.273 -24.716 1.00 31.14 126 ASP A C 1
ATOM 950 O O . ASP A 1 126 ? 8.138 -40.759 -25.703 1.00 31.14 126 ASP A O 1
ATOM 954 N N . ASN A 1 127 ? 7.616 -40.866 -23.518 1.00 36.41 127 ASN A N 1
ATOM 955 C CA . ASN A 1 127 ? 7.811 -42.294 -23.205 1.00 36.41 127 ASN A CA 1
ATOM 956 C C . ASN A 1 127 ? 9.124 -43.104 -23.437 1.00 36.41 127 ASN A C 1
ATOM 958 O O . ASN A 1 127 ? 9.648 -43.242 -24.536 1.00 36.41 127 ASN A O 1
ATOM 962 N N . SER A 1 128 ? 9.441 -43.875 -22.378 1.00 31.70 128 SER A N 1
ATOM 963 C CA . SER A 1 128 ? 9.997 -45.253 -22.325 1.00 31.70 128 SER A CA 1
ATOM 964 C C . SER A 1 128 ? 11.427 -45.598 -22.798 1.00 31.70 128 SER A C 1
ATOM 966 O O . SER A 1 128 ? 11.785 -45.462 -23.962 1.00 31.70 128 SER A O 1
ATOM 968 N N . GLY A 1 129 ? 12.201 -46.237 -21.898 1.00 28.47 129 GLY A N 1
ATOM 969 C CA . GLY A 1 129 ? 13.545 -46.785 -22.176 1.00 28.47 129 GLY A CA 1
ATOM 970 C C . GLY A 1 129 ? 14.251 -47.458 -20.978 1.00 28.47 129 GLY A C 1
ATOM 971 O O . GLY A 1 129 ? 15.337 -47.044 -20.599 1.00 28.47 129 GLY A O 1
ATOM 972 N N . ASP A 1 130 ? 13.599 -48.456 -20.378 1.00 32.47 130 ASP A N 1
ATOM 973 C CA . ASP A 1 130 ? 13.912 -49.210 -19.140 1.00 32.47 130 ASP A CA 1
ATOM 974 C C . ASP A 1 130 ? 15.318 -49.892 -18.999 1.00 32.47 130 ASP A C 1
ATOM 976 O O . ASP A 1 130 ? 15.935 -50.261 -19.998 1.00 32.47 130 ASP A O 1
ATOM 980 N N . ASN A 1 131 ? 15.716 -50.203 -17.743 1.00 35.56 131 ASN A N 1
ATOM 981 C CA . ASN A 1 131 ? 16.868 -51.020 -17.261 1.00 35.56 131 ASN A CA 1
ATOM 982 C C . ASN A 1 131 ? 18.305 -50.457 -17.482 1.00 35.56 131 ASN A C 1
ATOM 984 O O . ASN A 1 131 ? 18.567 -49.803 -18.480 1.00 35.56 131 ASN A O 1
ATOM 988 N N . LYS A 1 132 ? 19.364 -50.706 -16.682 1.00 33.25 132 LYS A N 1
ATOM 989 C CA . LYS A 1 132 ? 19.653 -51.396 -15.389 1.00 33.25 132 LYS A CA 1
ATOM 990 C C . LYS A 1 132 ? 21.115 -51.040 -14.977 1.00 33.25 132 LYS A C 1
ATOM 992 O O . LYS A 1 132 ? 21.787 -50.382 -15.764 1.00 33.25 132 LYS A O 1
ATOM 997 N N . ASP A 1 133 ? 21.732 -51.415 -13.848 1.00 30.97 133 ASP A N 1
ATOM 998 C CA . ASP A 1 133 ? 21.400 -52.185 -12.627 1.00 30.97 133 ASP A CA 1
ATOM 999 C C . ASP A 1 133 ? 22.402 -51.741 -11.527 1.00 30.97 133 ASP A C 1
ATOM 1001 O O . ASP A 1 133 ? 23.581 -51.645 -11.862 1.00 30.97 133 ASP A O 1
ATOM 1005 N N . ASP A 1 134 ? 22.012 -51.550 -10.252 1.00 33.84 134 ASP A N 1
ATOM 1006 C CA . ASP A 1 134 ? 22.911 -51.861 -9.113 1.00 33.84 134 ASP A CA 1
ATOM 1007 C C . ASP A 1 134 ? 22.185 -51.968 -7.757 1.00 33.84 134 ASP A C 1
ATOM 1009 O O . ASP A 1 134 ? 21.165 -51.324 -7.509 1.00 33.84 134 ASP A O 1
ATOM 1013 N N . SER A 1 135 ? 22.699 -52.816 -6.868 1.00 36.03 135 SER A N 1
ATOM 1014 C CA . SER A 1 135 ? 22.100 -53.130 -5.566 1.00 36.03 135 SER A CA 1
ATOM 1015 C C . SER A 1 135 ? 23.181 -53.328 -4.510 1.00 36.03 135 SER A C 1
ATOM 1017 O O . SER A 1 135 ? 23.941 -54.278 -4.643 1.00 36.03 135 SER A O 1
ATOM 1019 N N . ASP A 1 136 ? 23.149 -52.591 -3.387 1.00 34.19 136 ASP A N 1
ATOM 1020 C CA . ASP A 1 136 ? 23.145 -53.298 -2.098 1.00 34.19 136 ASP A CA 1
ATOM 1021 C C . ASP A 1 136 ? 22.681 -52.520 -0.849 1.00 34.19 136 ASP A C 1
ATOM 1023 O O . ASP A 1 136 ? 22.748 -51.301 -0.730 1.00 34.19 136 ASP A O 1
ATOM 1027 N N . LYS A 1 137 ? 22.173 -53.337 0.073 1.00 36.44 137 LYS A N 1
ATOM 1028 C CA . LYS A 1 137 ? 21.364 -53.111 1.280 1.00 36.44 137 LYS A CA 1
ATOM 1029 C C . LYS A 1 137 ? 22.117 -52.486 2.470 1.00 36.44 137 LYS A C 1
ATOM 1031 O O . LYS A 1 137 ? 23.274 -52.829 2.686 1.00 36.44 137 LYS A O 1
ATOM 1036 N N . ASN A 1 138 ? 21.388 -51.773 3.346 1.00 29.42 138 ASN A N 1
ATOM 1037 C CA . ASN A 1 138 ? 21.340 -52.018 4.812 1.00 29.42 138 ASN A CA 1
ATOM 1038 C C . ASN A 1 138 ? 20.184 -51.193 5.448 1.00 29.42 138 ASN A C 1
ATOM 1040 O O . ASN A 1 138 ? 20.246 -49.971 5.450 1.00 29.42 138 ASN A O 1
ATOM 1044 N N . ASP A 1 139 ? 19.012 -51.767 5.732 1.00 29.88 139 ASP A N 1
ATOM 1045 C CA . ASP A 1 139 ? 18.575 -52.398 7.003 1.00 29.88 139 ASP A CA 1
ATOM 1046 C C . ASP A 1 139 ? 17.847 -51.459 8.011 1.00 29.88 139 ASP A C 1
ATOM 1048 O O . ASP A 1 139 ? 18.337 -50.402 8.392 1.00 29.88 139 ASP A O 1
ATOM 1052 N N . SER A 1 140 ? 16.687 -51.947 8.474 1.00 34.03 140 SER A N 1
ATOM 1053 C CA . SER A 1 140 ? 15.925 -51.603 9.689 1.00 34.03 140 SER A CA 1
ATOM 1054 C C . SER A 1 140 ? 15.220 -50.241 9.853 1.00 34.03 140 SER A C 1
ATOM 1056 O O . SER A 1 140 ? 15.740 -49.299 10.447 1.00 34.03 140 SER A O 1
ATOM 1058 N N . SER A 1 141 ? 13.905 -50.251 9.574 1.00 36.94 141 SER A N 1
ATOM 1059 C CA . SER A 1 141 ? 12.800 -50.089 10.559 1.00 36.94 141 SER A CA 1
ATOM 1060 C C . SER A 1 141 ? 11.624 -49.213 10.082 1.00 36.94 141 SER A C 1
ATOM 1062 O O . SER A 1 141 ? 11.778 -48.334 9.244 1.00 36.94 141 SER A O 1
ATOM 1064 N N . SER A 1 142 ? 10.443 -49.463 10.669 1.00 37.84 142 SER A N 1
ATOM 1065 C CA . SER A 1 142 ? 9.135 -48.836 10.393 1.00 37.84 142 SER A CA 1
ATOM 1066 C C . SER A 1 142 ? 8.452 -49.220 9.070 1.00 37.84 142 SER A C 1
ATOM 1068 O O . SER A 1 142 ? 8.678 -48.617 8.025 1.00 37.84 142 SER A O 1
ATOM 1070 N N . THR A 1 143 ? 7.495 -50.151 9.152 1.00 39.59 143 THR A N 1
ATOM 1071 C CA . THR A 1 143 ? 6.477 -50.365 8.111 1.00 39.59 143 THR A CA 1
ATOM 1072 C C . THR A 1 143 ? 5.483 -49.202 8.112 1.00 39.59 143 THR A C 1
ATOM 1074 O O . THR A 1 143 ? 4.412 -49.284 8.708 1.00 39.59 143 THR A O 1
ATOM 1077 N N . ALA A 1 144 ? 5.842 -48.115 7.436 1.00 45.16 144 ALA A N 1
ATOM 1078 C CA . ALA A 1 144 ? 4.870 -47.209 6.843 1.00 45.16 144 ALA A CA 1
ATOM 1079 C C . ALA A 1 144 ? 4.748 -47.595 5.365 1.00 45.16 144 ALA A C 1
ATOM 1081 O O . ALA A 1 144 ? 5.761 -47.672 4.669 1.00 45.16 144 ALA A O 1
ATOM 1082 N N . VAL A 1 145 ? 3.530 -47.861 4.887 1.00 50.25 145 VAL A N 1
ATOM 1083 C CA . VAL A 1 145 ? 3.291 -47.941 3.443 1.00 50.25 145 VAL A CA 1
ATOM 1084 C C . VAL A 1 145 ? 3.366 -46.510 2.926 1.00 50.25 145 VAL A C 1
ATOM 1086 O O . VAL A 1 145 ? 2.449 -45.719 3.144 1.00 50.25 145 VAL A O 1
ATOM 1089 N N . SER A 1 146 ? 4.496 -46.153 2.317 1.00 59.31 146 SER A N 1
ATOM 1090 C CA . SER A 1 146 ? 4.566 -44.927 1.529 1.00 59.31 146 SER A CA 1
ATOM 1091 C C . SER A 1 146 ? 3.617 -45.063 0.334 1.00 59.31 146 SER A C 1
ATOM 1093 O O . SER A 1 146 ? 3.596 -46.135 -0.274 1.00 59.31 146 SER A O 1
ATOM 1095 N N . PRO A 1 147 ? 2.865 -44.006 -0.018 1.00 64.75 147 PRO A N 1
ATOM 1096 C CA . PRO A 1 147 ? 2.089 -43.978 -1.257 1.00 64.75 147 PRO A CA 1
ATOM 1097 C C . PRO A 1 147 ? 3.020 -44.201 -2.455 1.00 64.75 147 PRO A C 1
ATOM 1099 O O . PRO A 1 147 ? 4.202 -43.838 -2.396 1.00 64.75 147 PRO A O 1
ATOM 1102 N N . SER A 1 148 ? 2.508 -44.773 -3.546 1.00 73.62 148 SER A N 1
ATOM 1103 C CA . SER A 1 148 ? 3.310 -44.933 -4.759 1.00 73.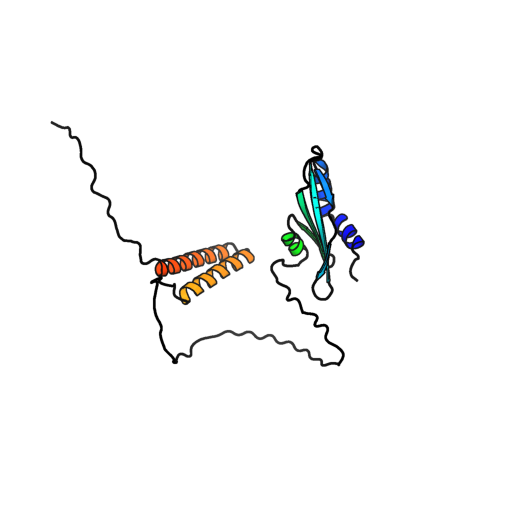62 148 SER A CA 1
ATOM 1104 C C . SER A 1 148 ? 3.686 -43.552 -5.300 1.00 73.62 148 SER A C 1
ATOM 1106 O O . SER A 1 148 ? 2.926 -42.590 -5.168 1.00 73.62 148 SER A O 1
ATOM 1108 N N . ASN A 1 149 ? 4.849 -43.437 -5.947 1.00 76.75 149 ASN A N 1
ATOM 1109 C CA . ASN A 1 149 ? 5.278 -42.164 -6.544 1.00 76.75 149 ASN A CA 1
ATOM 1110 C C . ASN A 1 149 ? 4.238 -41.620 -7.546 1.00 76.75 149 ASN A C 1
ATOM 1112 O O . ASN A 1 149 ? 4.079 -40.407 -7.664 1.00 76.75 149 ASN A O 1
ATOM 1116 N N . ASP A 1 150 ? 3.502 -42.516 -8.208 1.00 79.62 150 ASP A N 1
ATOM 1117 C CA . ASP A 1 150 ? 2.424 -42.180 -9.140 1.00 79.62 150 ASP A CA 1
ATOM 1118 C C . ASP A 1 150 ? 1.205 -41.553 -8.434 1.00 79.62 150 ASP A C 1
ATOM 1120 O O . ASP A 1 150 ? 0.669 -40.560 -8.924 1.00 79.62 150 ASP A O 1
ATOM 1124 N N . ASP A 1 151 ? 0.814 -42.044 -7.250 1.00 80.56 151 ASP A N 1
ATOM 1125 C CA . ASP A 1 151 ? -0.305 -41.491 -6.466 1.00 80.56 151 ASP A CA 1
ATOM 1126 C C . ASP A 1 151 ? 0.035 -40.103 -5.904 1.00 80.56 151 ASP A C 1
ATOM 1128 O O . ASP A 1 151 ? -0.799 -39.195 -5.884 1.00 80.56 151 ASP A O 1
ATOM 1132 N N . VAL A 1 152 ? 1.291 -39.919 -5.478 1.00 86.56 152 VAL A N 1
ATOM 1133 C CA . VAL A 1 152 ? 1.819 -38.613 -5.053 1.00 86.56 152 VAL A CA 1
ATOM 1134 C C . VAL A 1 152 ? 1.812 -37.627 -6.222 1.00 86.56 152 VAL A C 1
ATOM 1136 O O . VAL A 1 152 ? 1.443 -36.466 -6.038 1.00 86.56 152 VAL A O 1
ATOM 1139 N N . LYS A 1 153 ? 2.167 -38.084 -7.431 1.00 87.12 153 LYS A N 1
ATOM 1140 C CA . LYS A 1 153 ? 2.129 -37.257 -8.640 1.00 87.12 153 LYS A CA 1
ATOM 1141 C C . LYS A 1 153 ? 0.695 -36.885 -9.037 1.00 87.12 153 LYS A C 1
ATOM 1143 O O . LYS A 1 153 ? 0.443 -35.719 -9.323 1.00 87.12 153 LYS A O 1
ATOM 1148 N N . GLU A 1 154 ? -0.245 -37.832 -9.023 1.00 87.44 154 GLU A N 1
ATOM 1149 C CA . GLU A 1 154 ? -1.657 -37.564 -9.347 1.00 87.44 154 GLU A CA 1
ATOM 1150 C C . GLU A 1 154 ? -2.280 -36.557 -8.362 1.00 87.44 154 GLU A C 1
ATOM 1152 O O . GLU A 1 154 ? -3.073 -35.703 -8.766 1.00 87.44 154 GLU A O 1
ATOM 1157 N N . LEU A 1 155 ? -1.872 -36.597 -7.088 1.00 89.56 155 LEU A N 1
ATOM 1158 C CA . LEU A 1 155 ? -2.275 -35.612 -6.085 1.00 89.56 155 LEU A CA 1
ATOM 1159 C C . LEU A 1 155 ? -1.698 -34.212 -6.361 1.00 89.56 155 LEU A C 1
ATOM 1161 O O . LEU A 1 155 ? -2.443 -33.236 -6.270 1.00 89.56 155 LEU A O 1
ATOM 1165 N N . ASP A 1 156 ? -0.414 -34.089 -6.714 1.00 90.62 156 ASP A N 1
ATOM 1166 C CA . ASP A 1 156 ? 0.197 -32.785 -7.029 1.00 90.62 156 ASP A CA 1
ATOM 1167 C C . ASP A 1 156 ? -0.384 -32.174 -8.319 1.00 90.62 156 ASP A C 1
ATOM 1169 O O . ASP A 1 156 ? -0.783 -31.005 -8.323 1.00 90.62 156 ASP A O 1
ATOM 1173 N N . ASP A 1 157 ? -0.563 -32.988 -9.369 1.00 93.12 157 ASP A N 1
ATOM 1174 C CA . ASP A 1 157 ? -1.229 -32.593 -10.619 1.00 93.12 157 ASP A CA 1
ATOM 1175 C C . ASP A 1 157 ? -2.651 -32.049 -10.343 1.00 93.12 157 ASP A C 1
ATOM 1177 O O . ASP A 1 157 ? -3.045 -31.002 -10.870 1.00 93.12 157 ASP A O 1
ATOM 1181 N N . ALA A 1 158 ? -3.434 -32.728 -9.493 1.00 92.38 158 ALA A N 1
ATOM 1182 C CA . ALA A 1 158 ? -4.793 -32.306 -9.143 1.00 92.38 158 ALA A CA 1
ATOM 1183 C C . ALA A 1 158 ? -4.817 -31.023 -8.291 1.00 92.38 158 ALA A C 1
ATOM 1185 O O . ALA A 1 158 ? -5.629 -30.123 -8.533 1.00 92.38 158 ALA A O 1
ATOM 1186 N N . VAL A 1 159 ? -3.896 -30.885 -7.329 1.00 93.81 159 VAL A N 1
ATOM 1187 C CA . VAL A 1 159 ? -3.734 -29.650 -6.543 1.00 93.81 159 VAL A CA 1
ATOM 1188 C C . VAL A 1 159 ? -3.379 -28.468 -7.451 1.00 93.81 159 VAL A C 1
ATOM 1190 O O . VAL A 1 159 ? -3.903 -27.367 -7.252 1.00 93.81 159 VAL A O 1
ATOM 1193 N N . GLN A 1 160 ? -2.528 -28.675 -8.458 1.00 93.06 160 GLN A N 1
ATOM 1194 C CA . GLN A 1 160 ? -2.148 -27.626 -9.398 1.00 93.06 160 GLN A CA 1
ATOM 1195 C C . GLN A 1 160 ? -3.336 -27.183 -10.269 1.00 93.06 160 GLN A C 1
ATOM 1197 O O . GLN A 1 160 ? -3.630 -25.987 -10.321 1.00 93.06 160 GLN A O 1
ATOM 1202 N N . LYS A 1 161 ? -4.119 -28.123 -10.819 1.00 90.75 161 LYS A N 1
ATOM 1203 C CA . LYS A 1 161 ? -5.355 -27.808 -11.566 1.00 90.75 161 LYS A CA 1
ATOM 1204 C C . LYS A 1 161 ? -6.349 -26.966 -10.760 1.00 90.75 161 LYS A C 1
ATOM 1206 O O . LYS A 1 161 ? -6.946 -26.043 -11.311 1.00 90.75 161 LYS A O 1
ATOM 1211 N N . VAL A 1 162 ? -6.511 -27.223 -9.457 1.00 93.69 162 VAL A N 1
ATOM 1212 C CA . VAL A 1 162 ? -7.393 -26.414 -8.588 1.00 93.69 162 VAL A CA 1
ATOM 1213 C C . VAL A 1 162 ? -6.879 -24.977 -8.434 1.00 93.69 162 VAL A C 1
ATOM 1215 O O . VAL A 1 162 ? -7.681 -24.038 -8.416 1.00 93.69 162 VAL A O 1
ATOM 1218 N N . ARG A 1 163 ? -5.555 -24.769 -8.355 1.00 90.56 163 ARG A N 1
ATOM 1219 C CA . ARG A 1 163 ? -4.955 -23.420 -8.324 1.00 90.56 163 ARG A CA 1
ATOM 1220 C C . ARG A 1 163 ? -5.189 -22.687 -9.643 1.00 90.56 163 ARG A C 1
ATOM 1222 O O . ARG A 1 163 ? -5.611 -21.531 -9.620 1.00 90.56 163 ARG A O 1
ATOM 1229 N N . ASP A 1 164 ? -4.970 -23.363 -10.764 1.00 90.69 164 ASP A N 1
ATOM 1230 C CA . ASP A 1 164 ? -5.091 -22.773 -12.098 1.00 90.69 164 ASP A CA 1
ATOM 1231 C C . ASP A 1 164 ? -6.552 -22.446 -12.438 1.00 90.69 164 ASP A C 1
ATOM 1233 O O . ASP A 1 164 ? -6.848 -21.333 -12.872 1.00 90.69 164 ASP A O 1
ATOM 1237 N N . ALA A 1 165 ? -7.496 -23.335 -12.111 1.00 91.06 165 ALA A N 1
ATOM 1238 C CA . ALA A 1 165 ? -8.931 -23.074 -12.241 1.00 91.06 165 ALA A CA 1
ATOM 1239 C C . ALA A 1 165 ? -9.405 -21.905 -11.354 1.00 91.06 165 ALA A C 1
ATOM 1241 O O . ALA A 1 165 ? -10.194 -21.059 -11.778 1.00 91.06 165 ALA A O 1
ATOM 1242 N N . LYS A 1 166 ? -8.873 -21.793 -10.129 1.00 86.12 166 LYS A N 1
ATOM 1243 C CA . LYS A 1 166 ? -9.137 -20.648 -9.242 1.00 86.12 166 LYS A CA 1
ATOM 1244 C C . LYS A 1 166 ? -8.600 -19.324 -9.812 1.00 86.12 166 LYS A C 1
ATOM 1246 O O . LYS A 1 166 ? -9.155 -18.271 -9.499 1.00 86.12 166 LYS A O 1
ATOM 1251 N N . ASN A 1 167 ? -7.540 -19.360 -10.619 1.00 87.19 167 ASN A N 1
ATOM 1252 C CA . ASN A 1 167 ? -6.973 -18.179 -11.276 1.00 87.19 167 ASN A CA 1
ATOM 1253 C C . ASN A 1 167 ? -7.675 -17.852 -12.611 1.00 87.19 167 ASN A C 1
ATOM 1255 O O . ASN A 1 167 ? -7.760 -16.681 -12.971 1.00 87.19 167 ASN A O 1
ATOM 1259 N N . SER A 1 168 ? -8.211 -18.853 -13.322 1.00 81.19 168 SER A N 1
ATOM 1260 C CA . SER A 1 168 ? -8.912 -18.673 -14.606 1.00 81.19 168 SER A CA 1
ATOM 1261 C C . SER A 1 168 ? -10.319 -18.076 -14.470 1.00 81.19 168 SER A C 1
ATOM 1263 O O . SER A 1 168 ? -10.848 -17.516 -15.429 1.00 81.19 168 SER A O 1
ATOM 1265 N N . GLY A 1 169 ? -10.938 -18.187 -13.289 1.00 75.06 169 GLY A N 1
ATOM 1266 C CA . GLY A 1 169 ? -12.268 -17.637 -13.001 1.00 75.06 169 GLY A CA 1
ATOM 1267 C C . GLY A 1 169 ? -13.441 -18.447 -13.571 1.00 75.06 169 GLY A C 1
ATOM 1268 O O . GLY A 1 169 ? -14.591 -18.025 -13.437 1.00 75.06 169 GLY A O 1
ATOM 1269 N N . SER A 1 170 ? -13.180 -19.610 -14.177 1.00 85.06 170 SER A N 1
ATOM 1270 C CA . SER A 1 170 ? -14.213 -20.520 -14.683 1.00 85.06 170 SER A CA 1
ATOM 1271 C C . SER A 1 170 ? -14.769 -21.404 -13.562 1.00 85.06 170 SER A C 1
ATOM 1273 O O . SER A 1 170 ? -14.064 -22.241 -12.996 1.00 85.06 170 SER A O 1
ATOM 1275 N N . PHE A 1 171 ? -16.057 -21.244 -13.244 1.00 85.56 171 PHE A N 1
ATOM 1276 C CA . PHE A 1 171 ? -16.726 -22.045 -12.210 1.00 85.56 171 PHE A CA 1
ATOM 1277 C C . PHE A 1 171 ? -16.843 -23.531 -12.591 1.00 85.56 171 PHE A C 1
ATOM 1279 O O . PHE A 1 171 ? -16.753 -24.397 -11.724 1.00 85.56 171 PHE A O 1
ATOM 1286 N N . GLU A 1 172 ? -17.013 -23.833 -13.882 1.00 89.62 172 GLU A N 1
ATOM 1287 C CA . GLU A 1 172 ? -17.139 -25.211 -14.369 1.00 89.62 172 GLU A CA 1
ATOM 1288 C C . GLU A 1 172 ? -15.813 -25.975 -14.238 1.00 89.62 172 GLU A C 1
ATOM 1290 O O . GLU A 1 172 ? -15.793 -27.118 -13.782 1.00 89.62 172 GLU A O 1
ATOM 1295 N N . ASP A 1 173 ? -14.696 -25.325 -14.571 1.00 85.69 173 ASP A N 1
ATOM 1296 C CA . ASP A 1 173 ? -13.371 -25.947 -14.491 1.00 85.69 173 ASP A CA 1
ATOM 1297 C C . ASP A 1 173 ? -12.886 -26.061 -13.042 1.00 85.69 173 ASP A C 1
ATOM 1299 O O . ASP A 1 173 ? -12.232 -27.039 -12.687 1.00 85.69 173 ASP A O 1
ATOM 1303 N N . TYR A 1 174 ? -13.289 -25.128 -12.169 1.00 90.75 174 TYR A N 1
ATOM 1304 C CA . TYR A 1 174 ? -13.068 -25.250 -10.727 1.00 90.75 174 TYR A CA 1
ATOM 1305 C C . TYR A 1 174 ? -13.828 -26.441 -10.124 1.00 90.75 174 TYR A C 1
ATOM 1307 O O . TYR A 1 174 ? -13.259 -27.174 -9.318 1.00 90.75 174 TYR A O 1
ATOM 1315 N N . GLY A 1 175 ? -15.074 -26.686 -10.549 1.00 92.00 175 GLY A N 1
ATOM 1316 C CA . GLY A 1 175 ? -15.835 -27.875 -10.147 1.00 92.00 175 GLY A CA 1
ATOM 1317 C C . GLY A 1 175 ? -15.127 -29.177 -10.534 1.00 92.00 175 GLY A C 1
ATOM 1318 O O . GLY A 1 175 ? -14.854 -30.007 -9.670 1.00 92.00 175 GLY A O 1
ATOM 1319 N N . LYS A 1 176 ? -14.730 -29.310 -11.807 1.00 91.69 176 LYS A N 1
ATOM 1320 C CA . LYS A 1 176 ? -13.994 -30.489 -12.307 1.00 91.69 176 LYS A CA 1
ATOM 1321 C C . LYS A 1 176 ? -12.667 -30.707 -11.572 1.00 91.69 176 LYS A C 1
ATOM 1323 O O . LYS A 1 176 ? -12.340 -31.836 -11.222 1.00 91.69 176 LYS A O 1
ATOM 1328 N N . ALA A 1 177 ? -11.914 -29.637 -11.311 1.00 93.25 177 ALA A N 1
ATOM 1329 C CA . ALA A 1 177 ? -10.640 -29.728 -10.602 1.00 93.25 177 ALA A CA 1
ATOM 1330 C C . ALA A 1 177 ? -10.808 -30.189 -9.139 1.00 93.25 177 ALA A C 1
ATOM 1332 O O . ALA A 1 177 ? -9.962 -30.924 -8.631 1.00 93.25 177 ALA A O 1
ATOM 1333 N N . LEU A 1 178 ? -11.899 -29.801 -8.464 1.00 92.56 178 LEU A N 1
ATOM 1334 C CA . LEU A 1 178 ? -12.214 -30.295 -7.119 1.00 92.56 178 LEU A CA 1
ATOM 1335 C C . LEU A 1 178 ? -12.572 -31.788 -7.110 1.00 92.56 178 LEU A C 1
ATOM 1337 O O . LEU A 1 178 ? -12.098 -32.505 -6.228 1.00 92.56 178 LEU A O 1
ATOM 1341 N N . ASP A 1 179 ? -13.350 -32.260 -8.088 1.00 93.88 179 ASP A N 1
ATOM 1342 C CA . ASP A 1 179 ? -13.695 -33.684 -8.219 1.00 93.88 179 ASP A CA 1
ATOM 1343 C C . ASP A 1 179 ? -12.438 -34.547 -8.455 1.00 93.88 179 ASP A C 1
ATOM 1345 O O . ASP A 1 179 ? -12.272 -35.606 -7.843 1.00 93.88 179 ASP A O 1
ATOM 1349 N N . GLU A 1 180 ? -11.509 -34.077 -9.298 1.00 91.25 180 GLU A N 1
ATOM 1350 C CA . GLU A 1 180 ? -10.212 -34.735 -9.511 1.00 91.25 180 GLU A CA 1
ATOM 1351 C C . GLU A 1 180 ? -9.352 -34.756 -8.237 1.00 91.25 180 GLU A C 1
ATOM 1353 O O . GLU A 1 180 ? -8.793 -35.801 -7.894 1.00 91.25 180 GLU A O 1
ATOM 1358 N N . LEU A 1 181 ? -9.293 -33.646 -7.491 1.00 93.50 181 LEU A N 1
ATOM 1359 C CA . LEU A 1 181 ? -8.557 -33.567 -6.226 1.00 93.50 181 LEU A CA 1
ATOM 1360 C C . LEU A 1 181 ? -9.122 -34.518 -5.163 1.00 93.50 181 LEU A C 1
ATOM 1362 O O . LEU A 1 181 ? -8.354 -35.182 -4.466 1.00 93.50 181 LEU A O 1
ATOM 1366 N N . GLN A 1 182 ? -10.449 -34.619 -5.044 1.00 91.75 182 GLN A N 1
ATOM 1367 C CA . GLN A 1 182 ? -11.083 -35.556 -4.115 1.00 91.75 182 GLN A CA 1
ATOM 1368 C C . GLN A 1 182 ? -10.727 -37.009 -4.463 1.00 91.75 182 GLN A C 1
ATOM 1370 O O . GLN A 1 182 ? -10.399 -37.790 -3.570 1.00 91.75 182 GLN A O 1
ATOM 1375 N N . LYS A 1 183 ? -10.732 -37.359 -5.753 1.00 90.75 183 LYS A N 1
ATOM 1376 C CA . LYS A 1 183 ? -10.387 -38.701 -6.237 1.00 90.75 183 LYS A CA 1
ATOM 1377 C C . LYS A 1 183 ? -8.912 -39.057 -6.013 1.00 90.75 183 LYS A C 1
ATOM 1379 O O . LYS A 1 183 ? -8.614 -40.181 -5.612 1.00 90.75 183 LYS A O 1
ATOM 1384 N N . ALA A 1 184 ? -7.994 -38.116 -6.243 1.00 90.44 184 ALA A N 1
ATOM 1385 C CA . ALA A 1 184 ? -6.570 -38.312 -5.963 1.00 90.44 184 ALA A CA 1
ATOM 1386 C C . ALA A 1 184 ? -6.309 -38.484 -4.455 1.00 90.44 184 ALA A C 1
ATOM 1388 O O . ALA A 1 184 ? -5.531 -39.343 -4.044 1.00 90.44 184 ALA A O 1
ATOM 1389 N N . LEU A 1 185 ? -7.020 -37.723 -3.614 1.00 89.00 185 LEU A N 1
ATOM 1390 C CA . LEU A 1 185 ? -6.941 -37.850 -2.160 1.00 89.00 185 LEU A CA 1
ATOM 1391 C C . LEU A 1 185 ? -7.497 -39.194 -1.652 1.00 89.00 185 LEU A C 1
ATOM 1393 O O . LEU A 1 185 ? -6.944 -39.754 -0.708 1.00 89.00 185 LEU A O 1
ATOM 1397 N N . GLU A 1 186 ? -8.554 -39.726 -2.273 1.00 87.81 186 GLU A N 1
ATOM 1398 C CA . GLU A 1 186 ? -9.113 -41.044 -1.942 1.00 87.81 186 GLU A CA 1
ATOM 1399 C C . GLU A 1 186 ? -8.128 -42.180 -2.264 1.00 87.81 186 GLU A C 1
ATOM 1401 O O . GLU A 1 186 ? -7.901 -43.029 -1.406 1.00 87.81 186 GLU A O 1
ATOM 1406 N N . LYS A 1 187 ? -7.465 -42.144 -3.432 1.00 84.50 187 LYS A N 1
ATOM 1407 C CA . LYS A 1 187 ? -6.370 -43.074 -3.787 1.00 84.50 187 LYS A CA 1
ATOM 1408 C C . LYS A 1 187 ? -5.198 -42.999 -2.806 1.00 84.50 187 LYS A C 1
ATOM 1410 O O . LYS A 1 187 ? -4.757 -44.001 -2.255 1.00 84.50 187 LYS A O 1
ATOM 1415 N N . TYR A 1 188 ? -4.733 -41.785 -2.515 1.00 84.44 188 TYR A N 1
ATOM 1416 C CA . TYR A 1 188 ? -3.666 -41.571 -1.539 1.00 84.44 188 TYR A CA 1
ATOM 1417 C C . TYR A 1 188 ? -4.030 -42.166 -0.162 1.00 84.44 188 TYR A C 1
ATOM 1419 O O . TYR A 1 188 ? -3.181 -42.736 0.528 1.00 84.44 188 TYR A O 1
ATOM 1427 N N . GLN A 1 189 ? -5.300 -42.059 0.246 1.00 82.38 189 GLN A N 1
ATOM 1428 C CA . GLN A 1 189 ? -5.800 -42.623 1.501 1.00 82.38 189 GLN A CA 1
ATOM 1429 C C . GLN A 1 189 ? -6.055 -44.134 1.453 1.00 82.38 189 GLN A C 1
ATOM 1431 O O . GLN A 1 189 ? -5.877 -44.774 2.486 1.00 82.38 189 GLN A O 1
ATOM 1436 N N . SER A 1 190 ? -6.427 -44.739 0.318 1.00 75.50 190 SER A N 1
ATOM 1437 C CA . SER A 1 190 ? -6.527 -46.206 0.223 1.00 75.50 190 SER A CA 1
ATOM 1438 C C . SER A 1 190 ? -5.165 -46.863 0.422 1.00 75.50 190 SER A C 1
ATOM 1440 O O . SER A 1 190 ? -5.049 -47.844 1.163 1.00 75.50 190 SER A O 1
ATOM 1442 N N . ASP A 1 191 ? -4.133 -46.262 -0.160 1.00 67.31 191 ASP A N 1
ATOM 1443 C CA . ASP A 1 191 ? -2.796 -46.845 -0.228 1.00 67.31 191 ASP A CA 1
ATOM 1444 C C . ASP A 1 191 ? -2.009 -46.603 1.067 1.00 67.31 191 ASP A C 1
ATOM 1446 O O . ASP A 1 191 ? -1.309 -47.493 1.549 1.00 67.31 191 ASP A O 1
ATOM 1450 N N . THR A 1 192 ? -2.224 -45.460 1.729 1.00 67.00 192 THR A N 1
ATOM 1451 C CA . THR A 1 192 ? -1.697 -45.210 3.087 1.00 67.00 192 THR A CA 1
ATOM 1452 C C . THR A 1 192 ? -2.565 -45.793 4.215 1.00 67.00 192 THR A C 1
ATOM 1454 O O . THR A 1 192 ? -2.105 -45.890 5.354 1.00 67.00 192 THR A O 1
ATOM 1457 N N . GLY A 1 193 ? -3.815 -46.185 3.932 1.00 57.53 193 GLY A N 1
ATOM 1458 C CA . GLY A 1 193 ? 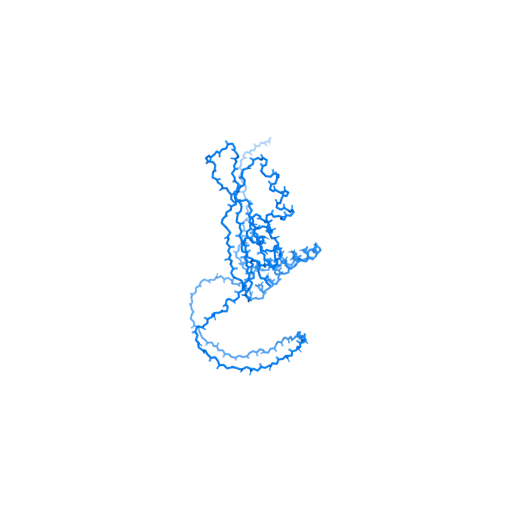-4.854 -46.442 4.940 1.00 57.53 193 GLY A CA 1
ATOM 1459 C C . GLY A 1 193 ? -5.290 -47.896 5.139 1.00 57.53 193 GLY A C 1
ATOM 1460 O O . GLY A 1 193 ? -6.142 -48.150 5.995 1.00 57.53 193 GLY A O 1
ATOM 1461 N N . SER A 1 194 ? -4.721 -48.876 4.425 1.00 49.75 194 SER A N 1
ATOM 1462 C CA . SER A 1 194 ? -5.064 -50.303 4.592 1.00 49.75 194 SER A CA 1
ATOM 1463 C C . SER A 1 194 ? -4.485 -50.941 5.877 1.00 49.75 194 SER A C 1
ATOM 1465 O O . SER A 1 194 ? -3.805 -51.970 5.850 1.00 49.75 194 SER A O 1
ATOM 1467 N N . SER A 1 195 ? -4.779 -50.346 7.035 1.00 47.69 195 SER A N 1
ATOM 1468 C CA . SER A 1 195 ? -4.628 -50.926 8.378 1.00 47.69 195 SER A CA 1
ATOM 1469 C C . SER A 1 195 ? -5.534 -50.193 9.375 1.00 47.69 195 SER A C 1
ATOM 1471 O O . SER A 1 195 ? -5.075 -49.364 10.156 1.00 47.69 195 SER A O 1
ATOM 1473 N N . GLY A 1 196 ? -6.842 -50.487 9.354 1.00 41.12 196 GLY A N 1
ATOM 1474 C CA . GLY A 1 196 ? -7.784 -49.809 10.259 1.00 41.12 196 GLY A CA 1
ATOM 1475 C C . GLY A 1 196 ? -9.245 -50.275 10.291 1.00 41.12 196 GLY A C 1
ATOM 1476 O O . GLY A 1 196 ? -10.000 -49.773 11.117 1.00 41.12 196 GLY A O 1
ATOM 1477 N N . SER A 1 197 ? -9.676 -51.228 9.458 1.00 43.50 197 SER A N 1
ATOM 1478 C CA . SER A 1 197 ? -11.085 -51.660 9.369 1.00 43.50 197 SER A CA 1
ATOM 1479 C C . SER A 1 197 ? -11.366 -53.039 9.989 1.00 43.50 197 SER A C 1
ATOM 1481 O O . SER A 1 197 ? -12.117 -53.845 9.436 1.00 43.50 197 SER A O 1
ATOM 1483 N N . THR A 1 198 ? -10.839 -53.306 11.190 1.00 34.50 198 THR A N 1
ATOM 1484 C CA . THR A 1 198 ? -11.303 -54.452 11.996 1.00 34.50 198 THR A CA 1
ATOM 1485 C C . THR A 1 198 ? -12.617 -54.111 12.695 1.00 34.50 198 THR A C 1
ATOM 1487 O O . THR A 1 198 ? -12.653 -53.656 13.834 1.00 34.50 198 THR A O 1
ATOM 1490 N N . GLN A 1 199 ? -13.698 -54.355 11.960 1.00 39.59 199 GLN A N 1
ATOM 1491 C CA . GLN A 1 199 ? -14.978 -54.878 12.438 1.00 39.59 199 GLN A CA 1
ATOM 1492 C C . GLN A 1 199 ? -15.023 -55.239 13.943 1.00 39.59 199 GLN A C 1
ATOM 1494 O O . GLN A 1 199 ? -14.582 -56.312 14.350 1.00 39.59 199 GLN A O 1
ATOM 1499 N N . LEU A 1 200 ? -15.654 -54.380 14.749 1.00 36.47 200 LEU A N 1
ATOM 1500 C CA . LEU A 1 200 ? -16.243 -54.758 16.035 1.00 36.47 200 LEU A CA 1
ATOM 1501 C C . LEU A 1 200 ? -17.759 -54.593 15.924 1.00 36.47 200 LEU A C 1
ATOM 1503 O O . LEU A 1 200 ? -18.288 -53.484 15.932 1.00 36.47 200 LEU A O 1
ATOM 1507 N N . THR A 1 201 ? -18.456 -55.717 15.772 1.00 37.94 201 THR A N 1
ATOM 1508 C CA . THR A 1 201 ? -19.918 -55.781 15.814 1.00 37.94 201 THR A CA 1
ATOM 1509 C C . THR A 1 201 ? -20.391 -55.616 17.253 1.00 37.94 201 THR A C 1
ATOM 1511 O O . THR A 1 201 ? -20.390 -56.574 18.026 1.00 37.94 201 THR A O 1
ATOM 1514 N N . ASP A 1 202 ? -20.797 -54.403 17.612 1.00 39.81 202 ASP A N 1
ATOM 1515 C CA . ASP A 1 202 ? -21.384 -54.106 18.915 1.00 39.81 202 ASP A CA 1
ATOM 1516 C C . ASP A 1 202 ? -22.881 -54.469 18.911 1.00 39.81 202 ASP A C 1
ATOM 1518 O O . ASP A 1 202 ? -23.728 -53.682 18.485 1.00 39.81 202 ASP A O 1
ATOM 1522 N N . THR A 1 203 ? -23.221 -55.706 19.297 1.00 42.88 203 THR A N 1
ATOM 1523 C CA . THR A 1 203 ? -24.603 -56.111 19.631 1.00 42.88 203 THR A CA 1
ATOM 1524 C C . THR A 1 203 ? -24.633 -57.348 20.542 1.00 42.88 203 THR A C 1
ATOM 1526 O O . THR A 1 203 ? -24.917 -58.455 20.092 1.00 42.88 203 THR A O 1
ATOM 1529 N N . GLU A 1 204 ? -24.467 -57.162 21.853 1.00 38.19 204 GLU A N 1
ATOM 1530 C CA . GLU A 1 204 ? -25.229 -57.969 22.819 1.00 38.19 204 GLU A CA 1
ATOM 1531 C C . GLU A 1 204 ? -25.685 -57.080 23.987 1.00 38.19 204 GLU A C 1
ATOM 1533 O O . GLU A 1 204 ? -24.901 -56.652 24.831 1.00 38.19 204 GLU A O 1
ATOM 1538 N N . GLY A 1 205 ? -26.968 -56.702 23.966 1.00 43.19 205 GLY A N 1
ATOM 1539 C CA . GLY A 1 205 ? -27.523 -55.680 24.856 1.00 43.19 205 GLY A CA 1
ATOM 1540 C C . GLY A 1 205 ? -27.880 -56.186 26.263 1.00 43.19 205 GLY A C 1
ATOM 1541 O O . GLY A 1 205 ? -28.088 -57.383 26.473 1.00 43.19 205 GLY A O 1
ATOM 1542 N N . PRO A 1 206 ? -28.029 -55.278 27.246 1.00 43.34 206 PRO A N 1
ATOM 1543 C CA . PRO A 1 206 ? -28.368 -55.646 28.615 1.00 43.34 206 PRO A CA 1
ATOM 1544 C C . PRO A 1 206 ? -29.838 -56.070 28.739 1.00 43.34 206 PRO A C 1
ATOM 1546 O O . PRO A 1 206 ? -30.751 -55.321 28.394 1.00 43.34 206 PRO A O 1
ATOM 1549 N N . LYS A 1 207 ? -30.081 -57.246 29.327 1.00 54.22 207 LYS A N 1
ATOM 1550 C CA . LYS A 1 207 ? -31.422 -57.714 29.704 1.00 54.22 207 LYS A CA 1
ATOM 1551 C C . LYS A 1 207 ? -31.715 -57.406 31.174 1.00 54.22 207 LYS A C 1
ATOM 1553 O O . LYS A 1 207 ? -31.077 -57.991 32.049 1.00 54.22 207 LYS A O 1
ATOM 1558 N N . PRO A 1 208 ? -32.732 -56.577 31.462 1.00 46.59 208 PRO A N 1
ATOM 1559 C CA . PRO A 1 208 ? -33.587 -56.892 32.607 1.00 46.59 208 PRO A CA 1
ATOM 1560 C C . PRO A 1 208 ? -35.084 -56.584 32.409 1.00 46.59 208 PRO A C 1
ATOM 1562 O O . PRO A 1 208 ? -35.486 -55.769 31.586 1.00 46.59 208 PRO A O 1
ATOM 1565 N N . SER A 1 209 ? -35.875 -57.174 33.311 1.00 42.41 209 SER A N 1
ATOM 1566 C CA . SER A 1 209 ? -37.311 -56.961 33.547 1.00 42.41 209 SER A CA 1
ATOM 1567 C C . SER A 1 209 ? -38.289 -57.573 32.537 1.00 42.41 209 SER A C 1
ATOM 1569 O O . SER A 1 209 ? -38.091 -57.550 31.327 1.00 42.41 209 SER A O 1
ATOM 1571 N N . GLY A 1 210 ? -39.374 -58.135 33.069 1.00 39.09 210 GLY A N 1
ATOM 1572 C CA . GLY A 1 210 ? -40.488 -58.693 32.308 1.00 39.09 210 GLY A CA 1
ATOM 1573 C C . GLY A 1 210 ? -41.828 -58.164 32.815 1.00 39.09 210 GLY A C 1
ATOM 1574 O O . GLY A 1 210 ? -41.889 -57.477 33.832 1.00 39.09 210 GLY A O 1
ATOM 1575 N N . SER A 1 211 ? -42.900 -58.500 32.103 1.00 41.53 211 SER A N 1
ATOM 1576 C CA . SER A 1 211 ? -44.297 -58.377 32.538 1.00 41.53 211 SER A CA 1
ATOM 1577 C C . SER A 1 211 ? -45.187 -59.104 31.525 1.00 41.53 211 SER A C 1
ATOM 1579 O O . SER A 1 211 ? -44.935 -58.977 30.327 1.00 41.53 211 SER A O 1
ATOM 1581 N N . GLY A 1 212 ? -46.221 -59.824 31.977 1.00 40.84 212 GLY A N 1
ATOM 1582 C CA . GLY A 1 212 ? -47.289 -60.324 31.097 1.00 40.84 212 GLY A CA 1
ATOM 1583 C C . GLY A 1 212 ? -47.779 -61.748 31.376 1.00 40.84 212 GLY A C 1
ATOM 1584 O O . GLY A 1 212 ? -47.282 -62.670 30.743 1.00 40.84 212 GLY A O 1
ATOM 1585 N N . SER A 1 213 ? -48.802 -61.843 32.242 1.00 41.16 213 SER A N 1
ATOM 1586 C CA . SER A 1 213 ? -49.775 -62.945 32.444 1.00 41.16 213 SER A CA 1
ATOM 1587 C C . SER A 1 213 ? -49.277 -64.375 32.681 1.00 41.16 213 SER A C 1
ATOM 1589 O O . SER A 1 213 ? -48.945 -65.068 31.698 1.00 41.16 213 SER A O 1
#

Radius of gyration: 31.26 Å; Cα contacts (8 Å, |Δi|>4): 207; chains: 1; bounding box: 88×78×66 Å

InterPro domains:
  IPR005372 Uncharacterised protein family UPF0182 [PTHR39344] (2-190)

pLDDT: mean 73.52, std 24.71, range [28.47, 97.69]

Nearest PDB structures (foldseek):
  5bka-assembly2_D  TM=5.610E-01  e=4.209E+00  Streptomyces coelicolor A3(2)
  5bka-assembly2_E  TM=3.809E-01  e=1.262E+00  Streptomyces coelicolor A3(2)
  5bka-assembly2_F  TM=3.634E-01  e=3.308E+00  Streptomyces coelicolor A3(2)
  5bka-assembly1_B  TM=3.468E-01  e=3.963E+00  Streptomyces coelicolor A3(2)

Secondary structure (DSSP, 8-state):
-PPPHHHHHHHHHT-HHHHHHHHHHHHHEEEEE-PPEEEEETTTEEEEEEEEEEEETT-TTPPPEEEEEEEEETTEEEEESSHHHHHHHTT--TTS-------------------------------------------------PPPHHHHHHHHHHHHHHHHHHHH--HHHHHHHHHHHHHHHHHHHHHHH-S---------PPP------

Organism: NCBI:txid161879